Protein AF-A0A7X4E1B0-F1 (afdb_monomer)

Mean predicted aligned error: 13.34 Å

Solvent-accessible surface area (backbone atoms only — not comparable to full-atom values): 11136 Å² total; per-residue (Å²): 135,85,84,64,58,69,50,74,47,74,54,73,96,86,63,49,66,50,74,45,71,48,68,64,45,63,70,43,64,79,63,60,40,77,62,57,80,48,61,46,95,86,49,33,41,37,42,41,41,56,56,99,74,31,40,37,40,35,39,28,42,66,88,62,51,38,38,42,37,40,36,38,39,94,66,35,32,38,38,37,42,33,45,91,74,32,45,35,41,40,20,34,39,83,89,51,73,79,77,58,90,86,62,86,76,69,85,88,46,43,82,73,43,49,70,32,35,36,25,67,61,60,41,39,34,35,33,40,30,30,33,27,86,58,55,43,68,60,55,49,52,51,53,49,48,63,41,59,64,91,47,80,32,53,72,47,76,50,72,50,75,50,91,76,61,27,34,36,36,38,40,35,33,36,48,82,49,96,77,44,38,34,37,40,39,36,33,38,20,63,48,94,49,59,15,36,37,37,42,36,40,35,38,48,110

Radius of gyration: 21.39 Å; Cα contacts (8 Å, |Δi|>4): 442; chains: 1; bounding box: 47×36×56 Å

Nearest PDB structures (foldseek):
  4w78-assembly1_F  TM=3.389E-01  e=6.191E-01  Mycobacterium tuberculosis SUMu008
  7qv0-assembly1_A-2  TM=3.352E-01  e=9.889E-01  Candidatus Scalindua brodae
  6c0b-assembly1_A  TM=3.234E-01  e=3.273E+00  Clostridioides difficile
  1zki-assembly1_B  TM=2.715E-01  e=2.395E+00  Pseudomonas aeruginosa PAO1
  6wts-assembly1_C  TM=1.791E-01  e=4.246E+00  Paraclostridium sordellii

pLDDT: mean 73.45, std 16.74, range [34.38, 95.56]

Structure (mmCIF, N/CA/C/O backbone):
data_AF-A0A7X4E1B0-F1
#
_entry.id   AF-A0A7X4E1B0-F1
#
loop_
_atom_site.group_PDB
_atom_site.id
_atom_site.type_symbol
_atom_site.label_atom_id
_atom_site.label_alt_id
_atom_site.label_comp_id
_atom_site.label_asym_id
_atom_site.label_entity_id
_atom_site.label_seq_id
_atom_site.pdbx_PDB_ins_code
_atom_site.Cartn_x
_atom_site.Cartn_y
_atom_site.Cartn_z
_atom_site.occupancy
_atom_site.B_iso_or_equiv
_atom_site.auth_seq_id
_atom_site.auth_comp_id
_atom_site.auth_asym_id
_atom_site.auth_atom_id
_atom_site.pdbx_PDB_model_num
ATOM 1 N N . MET A 1 1 ? -6.301 24.964 -30.044 1.00 34.38 1 MET A N 1
ATOM 2 C CA . MET A 1 1 ? -5.379 24.886 -28.900 1.00 34.38 1 MET A CA 1
ATOM 3 C C . MET A 1 1 ? -5.129 23.408 -28.777 1.00 34.38 1 MET A C 1
ATOM 5 O O . MET A 1 1 ? -6.038 22.724 -28.335 1.00 34.38 1 MET A O 1
ATOM 9 N N . ASP A 1 2 ? -4.025 22.938 -29.351 1.00 37.28 2 ASP A N 1
ATOM 10 C CA . ASP A 1 2 ? -3.617 21.540 -29.228 1.00 37.28 2 ASP A CA 1
ATOM 11 C C . ASP A 1 2 ? -3.088 21.350 -27.814 1.00 37.28 2 ASP A C 1
ATOM 13 O O . ASP A 1 2 ? -2.125 22.002 -27.410 1.00 37.28 2 ASP A O 1
ATOM 17 N N . GLU A 1 3 ? -3.779 20.525 -27.039 1.00 39.31 3 GLU A N 1
ATOM 18 C CA . GLU A 1 3 ? -3.269 19.992 -25.782 1.00 39.31 3 GLU A CA 1
ATOM 19 C C . GLU A 1 3 ? -2.527 18.692 -26.111 1.00 39.31 3 GLU A C 1
ATOM 21 O O . GLU A 1 3 ? -2.983 17.602 -25.778 1.00 39.31 3 GLU A O 1
ATOM 26 N N . SER A 1 4 ? -1.401 18.797 -26.825 1.00 43.66 4 SER A N 1
ATOM 27 C CA . SER A 1 4 ? -0.484 17.670 -26.986 1.00 43.66 4 SER A CA 1
ATOM 28 C C . SER A 1 4 ? 0.142 17.373 -25.624 1.00 43.66 4 SER A C 1
ATOM 30 O O . SER A 1 4 ? 0.831 18.206 -25.028 1.00 43.66 4 SER A O 1
ATOM 32 N N . GLY A 1 5 ? -0.165 16.199 -25.076 1.00 38.88 5 GLY A N 1
ATOM 33 C CA . GLY A 1 5 ? 0.508 15.706 -23.883 1.00 38.88 5 GLY A CA 1
ATOM 34 C C . GLY A 1 5 ? 1.973 15.443 -24.217 1.00 38.88 5 GLY A C 1
ATOM 35 O O . GLY A 1 5 ? 2.263 14.746 -25.182 1.00 38.88 5 GLY A O 1
ATOM 36 N N . HIS A 1 6 ? 2.894 15.994 -23.430 1.00 39.03 6 HIS A N 1
ATOM 37 C CA . HIS A 1 6 ? 4.322 15.697 -23.526 1.00 39.03 6 HIS A CA 1
ATOM 38 C C . HIS A 1 6 ? 4.745 14.977 -22.245 1.00 39.03 6 HIS A C 1
ATOM 40 O O . HIS A 1 6 ? 4.490 15.474 -21.142 1.00 39.03 6 HIS A O 1
ATOM 46 N N . LEU A 1 7 ? 5.390 13.815 -22.371 1.00 40.34 7 LEU A N 1
ATOM 47 C CA . LEU A 1 7 ? 6.053 13.153 -21.244 1.00 40.34 7 LEU A CA 1
ATOM 48 C C . LEU A 1 7 ? 7.552 13.370 -21.400 1.00 40.34 7 LEU A C 1
ATOM 50 O O . LEU A 1 7 ? 8.192 12.762 -22.254 1.00 40.34 7 LEU A O 1
ATOM 54 N N . ALA A 1 8 ? 8.103 14.233 -20.554 1.00 40.66 8 ALA A N 1
ATOM 55 C CA . ALA A 1 8 ? 9.540 14.381 -20.407 1.00 40.66 8 ALA A CA 1
ATOM 56 C C . ALA A 1 8 ? 10.010 13.500 -19.245 1.00 40.66 8 ALA A C 1
ATOM 58 O O . ALA A 1 8 ? 9.635 13.719 -18.090 1.00 40.66 8 ALA A O 1
ATOM 59 N N . LEU A 1 9 ? 10.829 12.498 -19.550 1.00 43.81 9 LEU A N 1
ATOM 60 C CA . LEU A 1 9 ? 11.484 11.647 -18.562 1.00 43.81 9 LEU A CA 1
ATOM 61 C C . LEU A 1 9 ? 12.961 12.020 -18.510 1.00 43.81 9 LEU A C 1
ATOM 63 O O . LEU A 1 9 ? 13.679 11.863 -19.493 1.00 43.81 9 LEU A O 1
ATOM 67 N N . SER A 1 10 ? 13.420 12.510 -17.360 1.00 40.59 10 SER A N 1
ATOM 68 C CA . SER A 1 10 ? 14.846 12.734 -17.116 1.00 40.59 10 SER A CA 1
ATOM 69 C C . SER A 1 10 ? 15.442 11.476 -16.491 1.00 40.59 10 SER A C 1
ATOM 71 O O . SER A 1 10 ? 15.001 11.058 -15.419 1.00 40.59 10 SER A O 1
ATOM 7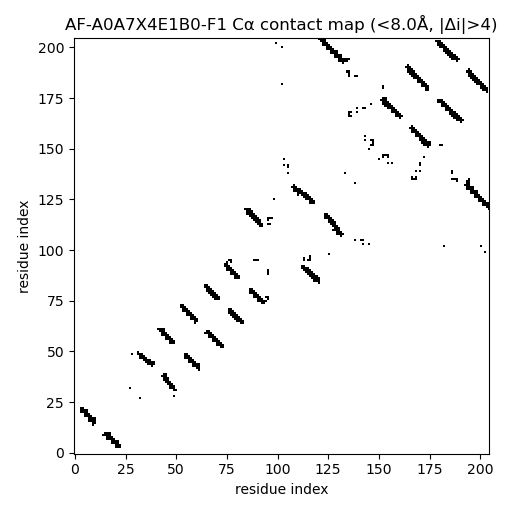3 N N . LEU A 1 11 ? 16.446 10.889 -17.138 1.00 41.28 11 LEU A N 1
ATOM 74 C CA . LEU A 1 11 ? 17.183 9.731 -16.629 1.00 41.28 11 LEU A CA 1
ATOM 75 C C . LEU A 1 11 ? 18.642 10.130 -16.367 1.00 41.28 11 LEU A C 1
ATOM 77 O O . LEU A 1 11 ? 19.320 10.656 -17.243 1.00 41.28 11 LEU A O 1
ATOM 81 N N . GLY A 1 12 ? 19.124 9.862 -15.151 1.00 41.88 12 GLY A N 1
ATOM 82 C CA . GLY A 1 12 ? 20.525 10.068 -14.762 1.00 41.88 12 GLY A CA 1
ATOM 83 C C . GLY A 1 12 ? 20.889 11.481 -14.280 1.00 41.88 12 GLY A C 1
ATOM 84 O O . GLY A 1 12 ? 20.123 12.435 -14.409 1.00 41.88 12 GLY A O 1
ATOM 85 N N . GLU A 1 13 ? 22.083 11.600 -13.689 1.00 43.16 13 GLU A N 1
ATOM 86 C CA . GLU A 1 13 ? 22.633 12.860 -13.149 1.00 43.16 13 GLU A CA 1
ATOM 87 C C . GLU A 1 13 ? 23.057 13.850 -14.250 1.00 43.16 13 GLU A C 1
ATOM 89 O O . GLU A 1 13 ? 23.150 15.051 -13.999 1.00 43.16 13 GLU A O 1
ATOM 94 N N . ASP A 1 14 ? 23.248 13.359 -15.478 1.00 51.09 14 ASP A N 1
ATOM 95 C CA . ASP A 1 14 ? 23.696 14.146 -16.633 1.00 51.09 14 ASP A CA 1
ATOM 96 C C . ASP A 1 14 ? 22.554 14.898 -17.348 1.00 51.09 14 ASP A C 1
ATOM 98 O O . ASP A 1 14 ? 22.799 15.660 -18.285 1.00 51.09 14 ASP A O 1
ATOM 102 N N . GLY A 1 15 ? 21.305 14.729 -16.894 1.00 43.69 15 GLY A N 1
ATOM 103 C CA . GLY A 1 15 ? 20.150 15.465 -17.414 1.00 43.69 15 GLY A CA 1
ATOM 104 C C . GLY A 1 15 ? 19.711 15.037 -18.815 1.00 43.69 15 GLY A C 1
ATOM 105 O O . GLY A 1 15 ? 19.149 15.854 -19.547 1.00 43.69 15 GLY A O 1
ATOM 106 N N . GLU A 1 16 ? 19.962 13.782 -19.198 1.00 45.47 16 GLU A N 1
ATOM 107 C CA . GLU A 1 16 ? 19.447 13.226 -20.447 1.00 45.47 16 GLU A CA 1
ATOM 108 C C . GLU A 1 16 ? 17.917 13.146 -20.365 1.00 45.47 16 GLU A C 1
ATOM 110 O O . GLU A 1 16 ? 17.346 12.487 -19.491 1.00 45.47 16 GLU A O 1
ATOM 115 N N . GLN A 1 17 ? 17.252 13.895 -21.245 1.00 45.22 17 GLN A N 1
ATOM 116 C CA . GLN A 1 17 ? 15.798 13.969 -21.317 1.00 45.22 17 GLN A CA 1
ATOM 117 C C . GLN A 1 17 ? 15.317 13.148 -22.504 1.00 45.22 17 GLN A C 1
ATOM 119 O O . GLN A 1 17 ? 15.692 13.409 -23.647 1.00 45.22 17 GLN A O 1
ATOM 124 N N . ILE A 1 18 ? 14.462 12.174 -22.220 1.00 49.25 18 ILE A N 1
ATOM 125 C CA . ILE A 1 18 ? 13.642 11.515 -23.226 1.00 49.25 18 ILE A CA 1
ATOM 126 C C . ILE A 1 18 ? 12.334 12.290 -23.269 1.00 49.25 18 ILE A C 1
ATOM 128 O O . ILE A 1 18 ? 11.549 12.250 -22.319 1.00 49.25 18 ILE A O 1
ATOM 132 N N . GLU A 1 19 ? 12.121 13.015 -24.357 1.00 46.97 19 GLU A N 1
ATOM 133 C CA . GLU A 1 19 ? 10.859 13.686 -24.626 1.00 46.97 19 GLU A CA 1
ATOM 134 C C . GLU A 1 19 ? 10.040 12.796 -25.557 1.00 46.97 19 GLU A C 1
ATOM 136 O O . GLU A 1 19 ? 10.449 12.508 -26.682 1.00 46.97 19 GLU A O 1
ATOM 141 N N . VAL A 1 20 ? 8.913 12.305 -25.048 1.00 51.09 20 VAL A N 1
ATOM 142 C CA . VAL A 1 20 ? 7.936 11.564 -25.842 1.00 51.09 20 VAL A CA 1
ATOM 143 C C . VAL A 1 20 ? 6.810 12.528 -26.185 1.00 51.09 20 VAL A C 1
ATOM 145 O O . VAL A 1 20 ? 6.139 13.057 -25.291 1.00 51.09 20 VAL A O 1
ATOM 148 N N . ASP A 1 21 ? 6.635 12.771 -27.480 1.00 52.41 21 ASP A N 1
ATOM 149 C CA . ASP A 1 21 ? 5.518 13.533 -28.021 1.00 52.41 21 ASP A CA 1
ATOM 150 C C . ASP A 1 21 ? 4.362 12.573 -28.321 1.00 52.41 21 ASP A C 1
ATOM 152 O O . ASP A 1 21 ? 4.506 11.639 -29.109 1.00 52.41 21 ASP A O 1
ATOM 156 N N . PHE A 1 22 ? 3.225 12.766 -27.651 1.00 53.19 22 PHE A N 1
ATOM 157 C CA . PHE A 1 22 ? 2.049 11.906 -27.804 1.00 53.19 22 PHE A CA 1
ATOM 158 C C . PHE A 1 22 ? 1.104 12.402 -28.901 1.00 53.19 22 PHE A C 1
ATOM 160 O O . PHE A 1 22 ? 0.052 11.798 -29.099 1.00 53.19 22 PHE A O 1
ATOM 167 N N . SER A 1 23 ? 1.446 13.474 -29.621 1.00 53.66 23 SER A N 1
ATOM 168 C CA . SER A 1 23 ? 0.644 13.927 -30.765 1.00 53.66 23 SER A CA 1
ATOM 169 C C . SER A 1 23 ? 0.611 12.904 -31.908 1.00 53.66 23 SER A C 1
ATOM 171 O O . SER A 1 23 ? -0.409 12.791 -32.579 1.00 53.66 23 SER A O 1
ATOM 173 N N . ASP A 1 24 ? 1.648 12.073 -32.046 1.00 51.19 24 ASP A N 1
ATOM 174 C CA . ASP A 1 24 ? 1.675 10.953 -33.000 1.00 51.19 24 ASP A CA 1
ATOM 175 C C . ASP A 1 24 ? 0.917 9.705 -32.491 1.00 51.19 24 ASP A C 1
ATOM 177 O O . ASP A 1 24 ? 0.704 8.750 -33.237 1.00 51.19 24 ASP A O 1
ATOM 181 N N . LEU A 1 25 ? 0.486 9.690 -31.222 1.00 49.28 25 LEU A N 1
ATOM 182 C CA . LEU A 1 25 ? -0.144 8.526 -30.594 1.00 49.28 25 LEU A CA 1
ATOM 183 C C . LEU A 1 25 ? -1.576 8.281 -31.106 1.00 49.28 25 LEU A C 1
ATOM 185 O O . LEU A 1 25 ? -2.005 7.129 -31.157 1.00 49.28 25 LEU A O 1
ATOM 189 N N . GLU A 1 26 ? -2.308 9.327 -31.510 1.00 49.97 26 GLU A N 1
ATOM 190 C CA . GLU A 1 26 ? -3.652 9.187 -32.105 1.00 49.97 26 GLU A CA 1
ATOM 191 C C . GLU A 1 26 ? -3.600 8.380 -33.415 1.00 49.97 26 GLU A C 1
ATOM 193 O O . GLU A 1 26 ? -4.388 7.451 -33.599 1.00 49.97 26 GLU A O 1
ATOM 198 N N . ASP A 1 27 ? -2.596 8.633 -34.261 1.00 52.97 27 ASP A N 1
ATOM 199 C CA . ASP A 1 27 ? -2.369 7.882 -35.504 1.00 52.97 27 ASP A CA 1
ATOM 200 C C . ASP A 1 27 ? -1.946 6.419 -35.246 1.00 52.97 27 ASP A C 1
ATOM 202 O O . ASP A 1 27 ? -2.105 5.552 -36.115 1.00 52.97 27 ASP A O 1
ATOM 206 N N . TRP A 1 28 ? -1.395 6.127 -34.063 1.00 50.78 28 TRP A N 1
ATOM 207 C CA . TRP A 1 28 ? -0.935 4.793 -33.658 1.00 50.78 28 TRP A CA 1
ATOM 208 C C . TRP A 1 28 ? -2.070 3.953 -33.063 1.00 50.78 28 TRP A C 1
ATOM 210 O O . TRP A 1 28 ? -2.150 2.750 -33.310 1.00 50.78 28 TRP A O 1
ATOM 220 N N . VAL A 1 29 ? -2.986 4.573 -32.319 1.00 47.91 29 VAL A N 1
ATOM 221 C CA . VAL A 1 29 ? -4.161 3.898 -31.746 1.00 47.91 29 VAL A CA 1
ATOM 222 C C . VAL A 1 29 ? -5.115 3.418 -32.847 1.00 47.91 29 VAL A C 1
ATOM 224 O O . VAL A 1 29 ? -5.593 2.284 -32.783 1.00 47.91 29 VAL A O 1
ATOM 227 N N . ASP A 1 30 ? -5.307 4.208 -33.906 1.00 50.53 30 ASP A N 1
ATOM 228 C CA . ASP A 1 30 ? -6.205 3.877 -35.024 1.00 50.53 30 ASP A CA 1
ATOM 229 C C . ASP A 1 30 ? -5.720 2.707 -35.905 1.00 50.53 30 ASP A C 1
ATOM 231 O O . ASP A 1 30 ? -6.504 2.112 -36.651 1.00 50.53 30 ASP A O 1
ATOM 235 N N . GLN A 1 31 ? -4.438 2.335 -35.822 1.00 51.12 31 GLN A N 1
ATOM 236 C CA . GLN A 1 31 ? -3.847 1.276 -36.649 1.00 51.12 31 GLN A CA 1
ATOM 237 C C . GLN A 1 31 ? -3.781 -0.097 -35.967 1.00 51.12 31 GLN A C 1
ATOM 239 O O . GLN A 1 31 ? -3.349 -1.055 -36.609 1.00 51.12 31 GLN A O 1
ATOM 244 N N . GLY A 1 32 ? -4.224 -0.226 -34.708 1.00 38.78 32 GLY A N 1
ATOM 245 C CA . GLY A 1 32 ? -4.142 -1.488 -33.966 1.00 38.78 32 GLY A CA 1
ATOM 246 C C . GLY A 1 32 ? -2.693 -1.969 -33.872 1.00 38.78 32 GLY A C 1
ATOM 247 O O . GLY A 1 32 ? -2.312 -2.969 -34.482 1.00 38.78 32 GLY A O 1
ATOM 248 N N . VAL A 1 33 ? -1.849 -1.207 -33.175 1.00 45.59 33 VAL A N 1
ATOM 249 C CA . VAL A 1 33 ? -0.408 -1.476 -33.127 1.00 45.59 33 VAL A CA 1
ATOM 250 C C . VAL A 1 33 ? -0.125 -2.755 -32.344 1.00 45.59 33 VAL A C 1
ATOM 252 O O . VAL A 1 33 ? -0.192 -2.803 -31.118 1.00 45.59 33 VAL A O 1
ATOM 255 N N . SER A 1 34 ? 0.283 -3.778 -33.089 1.00 43.75 34 SER A N 1
ATOM 256 C CA . SER A 1 34 ? 1.216 -4.797 -32.631 1.00 43.75 34 SER A CA 1
ATOM 257 C C . SER A 1 34 ? 2.618 -4.424 -33.133 1.00 43.75 34 SER A C 1
ATOM 259 O O . SER A 1 34 ? 2.912 -4.588 -34.317 1.00 43.75 34 SER A O 1
ATOM 261 N N . VAL A 1 35 ? 3.478 -3.965 -32.217 1.00 45.78 35 VAL A N 1
ATOM 262 C CA . VAL A 1 35 ? 4.944 -3.833 -32.357 1.00 45.78 35 VAL A CA 1
ATOM 263 C C . VAL A 1 35 ? 5.443 -2.724 -33.303 1.00 45.78 35 VAL A C 1
ATOM 265 O O . VAL A 1 35 ? 5.839 -2.979 -34.440 1.00 45.78 35 VAL A O 1
ATOM 268 N N . LEU A 1 36 ? 5.590 -1.503 -32.779 1.00 45.88 36 LEU A N 1
ATOM 269 C CA . LEU A 1 36 ? 6.583 -0.547 -33.289 1.00 45.88 36 LEU A CA 1
ATOM 270 C C . LEU A 1 36 ? 7.911 -0.776 -32.567 1.00 45.88 36 LEU A C 1
ATOM 272 O O . LEU A 1 36 ? 8.203 -0.105 -31.588 1.00 45.88 36 LEU A O 1
ATOM 276 N N . ARG A 1 37 ? 8.737 -1.710 -33.057 1.00 47.97 37 ARG A N 1
ATOM 277 C CA . ARG A 1 37 ? 10.140 -1.832 -32.624 1.00 47.97 37 ARG A CA 1
ATOM 278 C C . ARG A 1 37 ? 10.969 -0.733 -33.289 1.00 47.97 37 ARG A C 1
ATOM 280 O O . ARG A 1 37 ? 11.849 -1.017 -34.103 1.00 47.97 37 ARG A O 1
ATOM 287 N N . GLU A 1 38 ? 10.666 0.521 -32.994 1.00 52.53 38 GLU A N 1
ATOM 288 C CA . GLU A 1 38 ? 11.481 1.639 -33.448 1.00 52.53 38 GLU A CA 1
ATOM 289 C C . GLU A 1 38 ? 12.543 1.942 -32.396 1.00 52.53 38 GLU A C 1
ATOM 291 O O . GLU A 1 38 ? 12.273 2.089 -31.205 1.00 52.53 38 GLU A O 1
ATOM 296 N N . SER A 1 39 ? 13.798 1.951 -32.842 1.00 50.94 39 SER A N 1
ATOM 297 C CA . SER A 1 39 ? 14.901 2.425 -32.018 1.00 50.94 39 SER A CA 1
ATOM 298 C C . SER A 1 39 ? 14.888 3.946 -32.102 1.00 50.94 39 SER A C 1
ATOM 300 O O . SER A 1 39 ? 15.243 4.487 -33.150 1.00 50.94 39 SER A O 1
ATOM 302 N N . MET A 1 40 ? 14.469 4.639 -31.041 1.00 55.03 40 MET A N 1
ATOM 303 C CA . MET A 1 40 ? 14.603 6.099 -30.986 1.00 55.03 40 MET A CA 1
ATOM 304 C C . MET A 1 40 ? 16.092 6.479 -31.067 1.00 55.03 40 MET A C 1
ATOM 306 O O . MET A 1 40 ? 16.976 5.647 -30.814 1.00 55.03 40 MET A O 1
ATOM 310 N N . SER A 1 41 ? 16.400 7.725 -31.441 1.00 47.62 41 SER A N 1
ATOM 311 C CA . SER A 1 41 ? 17.782 8.220 -31.472 1.00 47.62 41 SER A CA 1
ATOM 312 C C . SER A 1 41 ? 18.485 7.897 -30.149 1.00 47.62 41 SER A C 1
ATOM 314 O O . SER A 1 41 ? 18.031 8.333 -29.099 1.00 47.62 41 SER A O 1
ATOM 316 N N . GLY A 1 42 ? 19.554 7.095 -30.199 1.00 60.41 42 GLY A N 1
ATOM 317 C CA . GLY A 1 42 ? 20.236 6.585 -29.000 1.00 60.41 42 GLY A CA 1
ATOM 318 C C . GLY A 1 42 ? 20.094 5.076 -28.755 1.00 60.41 42 GLY A C 1
ATOM 319 O O . GLY A 1 42 ? 20.788 4.549 -27.895 1.00 60.41 42 GLY A O 1
ATOM 320 N N . GLY A 1 43 ? 19.278 4.351 -29.533 1.00 66.75 43 GLY A N 1
ATOM 321 C CA . GLY A 1 43 ? 19.172 2.882 -29.461 1.00 66.75 43 GLY A CA 1
ATOM 322 C C . GLY A 1 43 ? 18.157 2.355 -28.439 1.00 66.75 43 GLY A C 1
ATOM 323 O O . GLY A 1 43 ? 18.137 1.157 -28.163 1.00 66.75 43 GLY A O 1
ATOM 324 N N . ILE A 1 44 ? 17.334 3.243 -27.879 1.00 70.94 44 ILE A N 1
ATOM 325 C CA . ILE A 1 44 ? 16.253 2.919 -26.941 1.00 70.94 44 ILE A CA 1
ATOM 326 C C . ILE A 1 44 ? 15.160 2.164 -27.694 1.00 70.94 44 ILE A C 1
ATOM 328 O O . ILE A 1 44 ? 14.714 2.620 -28.745 1.00 70.94 44 ILE A O 1
ATOM 332 N N . GLN A 1 45 ? 14.734 1.021 -27.160 1.00 72.38 45 GLN A N 1
ATOM 333 C CA . GLN A 1 45 ? 13.654 0.220 -27.732 1.00 72.38 45 GLN A CA 1
ATOM 334 C C . GLN A 1 45 ? 12.321 0.634 -27.115 1.00 72.38 45 GLN A C 1
ATOM 336 O O . GLN A 1 45 ? 12.194 0.682 -25.891 1.00 72.38 45 GLN A O 1
ATOM 341 N N . PHE A 1 46 ? 11.340 0.905 -27.966 1.00 75.44 46 PHE A N 1
ATOM 342 C CA . PHE A 1 46 ? 9.945 1.081 -27.589 1.00 75.44 46 PHE A CA 1
ATOM 343 C C . PHE A 1 46 ? 9.159 -0.154 -28.040 1.00 75.44 46 PHE A C 1
ATOM 345 O O . PHE A 1 46 ? 9.373 -0.644 -29.144 1.00 75.44 46 PHE A O 1
ATOM 352 N N . ASP A 1 47 ? 8.282 -0.668 -27.184 1.00 75.06 47 ASP A N 1
ATOM 353 C CA . ASP A 1 47 ? 7.310 -1.709 -27.504 1.00 75.06 47 ASP A CA 1
ATOM 354 C C . ASP A 1 47 ? 5.938 -1.224 -27.010 1.00 75.06 47 ASP A C 1
ATOM 356 O O . ASP A 1 47 ? 5.786 -0.869 -25.842 1.00 75.06 47 ASP A O 1
ATOM 360 N N . GLY A 1 48 ? 4.938 -1.198 -27.889 1.00 73.38 48 GLY A N 1
ATOM 361 C CA . GLY A 1 48 ? 3.572 -0.794 -27.561 1.00 73.38 48 GLY A CA 1
ATOM 362 C C . GLY A 1 48 ? 2.566 -1.819 -28.070 1.00 73.38 48 GLY A C 1
ATOM 363 O O . GLY A 1 48 ? 2.719 -2.339 -29.179 1.00 73.38 48 GLY A O 1
ATOM 364 N N . GLU A 1 49 ? 1.561 -2.105 -27.252 1.00 72.38 49 GLU A N 1
ATOM 365 C CA . GLU A 1 49 ? 0.444 -2.996 -27.556 1.00 72.38 49 GLU A CA 1
ATOM 366 C C . GLU A 1 49 ? -0.855 -2.329 -27.085 1.00 72.38 49 GLU A C 1
ATOM 368 O O . GLU A 1 49 ? -0.931 -1.805 -25.974 1.00 72.38 49 GLU A O 1
ATOM 373 N N . THR A 1 50 ? -1.876 -2.339 -27.937 1.00 69.00 50 THR A N 1
ATOM 374 C CA . THR A 1 50 ? -3.232 -1.877 -27.614 1.00 69.00 50 THR A CA 1
ATOM 375 C C . THR A 1 50 ? -4.236 -2.952 -28.018 1.00 69.00 50 THR A C 1
ATOM 377 O O . THR A 1 50 ? -4.052 -3.619 -29.041 1.00 69.00 50 THR A O 1
ATOM 380 N N . GLY A 1 51 ? -5.272 -3.154 -27.212 1.00 66.81 51 GLY A N 1
ATOM 381 C CA . GLY A 1 51 ? -6.315 -4.144 -27.455 1.00 66.81 51 GLY A CA 1
ATOM 382 C C . GLY A 1 51 ? -7.589 -3.847 -26.673 1.00 66.81 51 GLY A C 1
ATOM 383 O O . GLY A 1 51 ? -7.703 -2.820 -26.007 1.00 66.81 51 GLY A O 1
ATOM 384 N N . ASP A 1 52 ? -8.549 -4.769 -26.750 1.00 71.31 52 ASP A N 1
ATOM 385 C CA . ASP A 1 52 ? -9.822 -4.658 -26.022 1.00 71.31 52 ASP A CA 1
ATOM 386 C C . ASP A 1 52 ? -9.612 -4.596 -24.494 1.00 71.31 52 ASP A C 1
ATOM 388 O O . ASP A 1 52 ? -10.398 -3.967 -23.791 1.00 71.31 52 ASP A O 1
ATOM 392 N N . ASP A 1 53 ? -8.505 -5.169 -24.011 1.00 67.94 53 ASP A N 1
ATOM 393 C CA . ASP A 1 53 ? -8.100 -5.216 -22.601 1.00 67.94 53 ASP A CA 1
ATOM 394 C C . ASP A 1 53 ? -7.186 -4.031 -22.202 1.00 67.94 53 ASP A C 1
ATOM 396 O O . ASP A 1 53 ? -6.423 -4.121 -21.243 1.00 67.94 53 ASP A O 1
ATOM 400 N N . GLY A 1 54 ? -7.198 -2.926 -22.959 1.00 75.75 54 GLY A N 1
ATOM 401 C CA . GLY A 1 54 ? -6.439 -1.708 -22.655 1.00 75.75 54 GLY A CA 1
ATOM 402 C C . GLY A 1 54 ? -5.111 -1.565 -23.406 1.00 75.75 54 GLY A C 1
ATOM 403 O O . GLY A 1 54 ? -4.923 -2.107 -24.497 1.00 75.75 54 GLY A O 1
ATOM 404 N N . PHE A 1 55 ? -4.183 -0.780 -22.848 1.00 79.62 55 PHE A N 1
ATOM 405 C CA . PHE A 1 55 ? -2.883 -0.503 -23.463 1.00 79.62 55 PHE A CA 1
ATOM 406 C C . PHE A 1 55 ? -1.710 -0.908 -22.572 1.00 79.62 55 PHE A C 1
ATOM 408 O O . PHE A 1 55 ? -1.738 -0.775 -21.347 1.00 79.62 55 PHE A O 1
ATOM 415 N N . ARG A 1 56 ? -0.623 -1.328 -23.217 1.00 81.44 56 ARG A N 1
ATOM 416 C CA . ARG A 1 56 ? 0.682 -1.563 -22.607 1.00 81.44 56 ARG A CA 1
ATOM 417 C C . ARG A 1 56 ? 1.765 -0.880 -23.428 1.00 81.44 56 ARG A C 1
ATOM 419 O O . ARG A 1 56 ? 1.846 -1.047 -24.638 1.00 81.44 56 ARG A O 1
ATOM 426 N N . VAL A 1 57 ? 2.638 -0.152 -22.752 1.00 83.38 57 VAL A N 1
ATOM 427 C CA . VAL A 1 57 ? 3.818 0.493 -23.321 1.00 83.38 57 VAL A CA 1
ATOM 428 C C . VAL A 1 57 ? 5.039 0.078 -22.515 1.00 83.38 57 VAL A C 1
ATOM 430 O O . VAL A 1 57 ? 5.001 0.029 -21.287 1.00 83.38 57 VAL A O 1
ATOM 433 N N . ARG A 1 58 ? 6.143 -0.205 -23.199 1.00 82.75 58 ARG A N 1
ATOM 434 C CA . ARG A 1 58 ? 7.427 -0.533 -22.598 1.00 82.75 58 ARG A CA 1
ATOM 435 C C . ARG A 1 58 ? 8.549 0.214 -23.307 1.00 82.75 58 ARG A C 1
ATOM 437 O O . ARG A 1 58 ? 8.691 0.126 -24.519 1.00 82.75 58 ARG A O 1
ATOM 444 N N . LEU A 1 59 ? 9.381 0.907 -22.540 1.00 83.81 59 LEU A N 1
ATOM 445 C CA . LEU A 1 59 ? 10.619 1.522 -22.999 1.00 83.81 59 LEU A 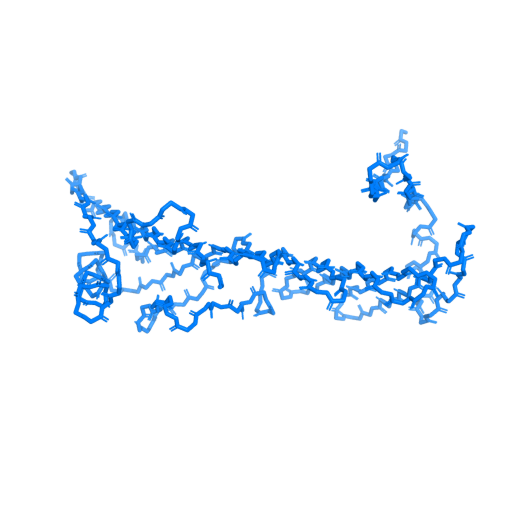CA 1
ATOM 446 C C . LEU A 1 59 ? 11.790 0.772 -22.381 1.00 83.81 59 LEU A C 1
ATOM 448 O O . LEU A 1 59 ? 11.746 0.398 -21.207 1.00 83.81 59 LEU A O 1
ATOM 452 N N . ARG A 1 60 ? 12.842 0.549 -23.163 1.00 83.19 60 ARG A N 1
ATOM 453 C CA . ARG A 1 60 ? 14.037 -0.163 -22.721 1.00 83.19 60 ARG A CA 1
ATOM 454 C C . ARG A 1 60 ? 15.306 0.517 -23.202 1.00 83.19 60 ARG A C 1
ATOM 456 O O . ARG A 1 60 ? 15.407 0.881 -24.374 1.00 83.19 60 ARG A O 1
ATOM 463 N N . SER A 1 61 ? 16.286 0.632 -22.314 1.00 79.69 61 SER A N 1
ATOM 464 C CA . SER A 1 61 ? 17.625 1.098 -22.672 1.00 79.69 61 SER A CA 1
ATOM 465 C C . SER A 1 61 ? 18.283 0.186 -23.728 1.00 79.69 61 SER A C 1
ATOM 467 O O . SER A 1 61 ? 17.904 -0.983 -23.865 1.00 79.69 61 SER A O 1
ATOM 469 N N . PRO A 1 62 ? 19.282 0.684 -24.482 1.00 74.50 62 PRO A N 1
ATOM 470 C CA . PRO A 1 62 ? 19.914 -0.079 -25.566 1.00 74.50 62 PRO A CA 1
ATOM 471 C C . PRO A 1 62 ? 20.569 -1.391 -25.109 1.00 74.50 62 PRO A C 1
ATOM 473 O O . PRO A 1 62 ? 20.605 -2.371 -25.852 1.00 74.50 62 PRO A O 1
ATOM 476 N N . ASP A 1 63 ? 21.092 -1.404 -23.885 1.00 78.50 63 ASP A N 1
ATOM 477 C CA . ASP A 1 63 ? 21.718 -2.554 -23.225 1.00 78.50 63 ASP A CA 1
ATOM 478 C C . ASP A 1 63 ? 20.701 -3.487 -22.542 1.00 78.50 63 ASP A C 1
ATOM 480 O O . ASP A 1 63 ? 21.057 -4.579 -22.103 1.00 78.50 63 ASP A O 1
ATOM 484 N N . GLY A 1 64 ? 19.429 -3.090 -22.485 1.00 75.81 64 GLY A N 1
ATOM 485 C CA . GLY A 1 64 ? 18.358 -3.859 -21.873 1.00 75.81 64 GLY A CA 1
ATOM 486 C C . GLY A 1 64 ? 18.236 -3.728 -20.355 1.00 75.81 64 GLY A C 1
ATOM 487 O O . GLY A 1 64 ? 17.330 -4.352 -19.802 1.00 75.81 64 GLY A O 1
ATOM 488 N N . SER A 1 65 ? 19.117 -2.959 -19.708 1.00 75.31 65 SER A N 1
ATOM 489 C CA . SER A 1 65 ? 19.243 -2.890 -18.249 1.00 75.31 65 SER A CA 1
ATOM 490 C C . SER A 1 65 ? 18.105 -2.121 -17.584 1.00 75.31 65 SER A C 1
ATOM 492 O O . SER A 1 65 ? 17.594 -2.583 -16.571 1.00 75.31 65 SER A O 1
ATOM 494 N N . ALA A 1 66 ? 17.659 -1.005 -18.165 1.00 74.94 66 ALA A N 1
ATOM 495 C CA . ALA A 1 66 ? 16.572 -0.183 -17.646 1.00 74.94 66 ALA A CA 1
ATOM 496 C C . ALA A 1 66 ? 15.287 -0.390 -18.452 1.00 74.94 66 ALA A C 1
ATOM 498 O O . ALA A 1 66 ? 15.294 -0.381 -19.687 1.00 74.94 66 ALA A O 1
ATOM 499 N N . VAL A 1 67 ? 14.171 -0.552 -17.743 1.00 83.50 67 VAL A N 1
ATOM 500 C CA . VAL A 1 67 ? 12.837 -0.761 -18.305 1.00 83.50 67 VAL A CA 1
ATOM 501 C C . VAL A 1 67 ? 11.849 0.180 -17.627 1.00 83.50 67 VAL A C 1
ATOM 503 O O . VAL A 1 67 ? 11.708 0.166 -16.406 1.00 83.50 67 VAL A O 1
ATOM 506 N N . LEU A 1 68 ? 11.117 0.939 -18.435 1.00 83.88 68 LEU A N 1
ATOM 507 C CA . LEU A 1 68 ? 9.880 1.596 -18.033 1.00 83.88 68 LEU A CA 1
ATOM 508 C C . LEU A 1 68 ? 8.724 0.831 -18.666 1.00 83.88 68 LEU A C 1
ATOM 510 O O . LEU A 1 68 ? 8.727 0.611 -19.870 1.00 83.88 68 LEU A O 1
ATOM 514 N N . GLU A 1 69 ? 7.742 0.427 -17.881 1.00 85.81 69 GLU A N 1
ATOM 515 C CA . GLU A 1 69 ? 6.538 -0.242 -18.357 1.00 85.81 69 GLU A CA 1
ATOM 516 C C . GLU A 1 69 ? 5.315 0.484 -17.808 1.00 85.81 69 GLU A C 1
ATOM 518 O O . GLU A 1 69 ? 5.236 0.761 -16.617 1.00 85.81 69 GLU A O 1
ATOM 523 N N . ALA A 1 70 ? 4.370 0.806 -18.680 1.00 83.25 70 ALA A N 1
ATOM 524 C CA . ALA A 1 70 ? 3.072 1.348 -18.330 1.00 83.25 70 ALA A CA 1
ATOM 525 C C . ALA A 1 70 ? 2.002 0.409 -18.890 1.00 83.25 70 ALA A C 1
ATOM 527 O O . ALA A 1 70 ? 2.032 0.081 -20.072 1.00 83.25 70 ALA A O 1
ATOM 528 N N . LYS A 1 71 ? 1.065 -0.026 -18.059 1.00 82.75 71 LYS A N 1
ATOM 529 C CA . LYS A 1 71 ? -0.120 -0.786 -18.455 1.00 82.75 71 LYS A CA 1
ATOM 530 C C . LYS A 1 71 ? -1.340 -0.063 -17.907 1.00 82.75 71 LYS A C 1
ATOM 532 O O . LYS A 1 71 ? -1.297 0.363 -16.758 1.00 82.75 71 LYS A O 1
ATOM 537 N N . ILE A 1 72 ? -2.392 0.092 -18.695 1.00 79.31 72 ILE A N 1
ATOM 538 C CA . ILE A 1 72 ? -3.693 0.584 -18.233 1.00 79.31 72 ILE A CA 1
ATOM 539 C C . ILE A 1 72 ? -4.768 -0.264 -18.899 1.00 79.31 72 ILE A C 1
ATOM 541 O O . ILE A 1 72 ? -4.773 -0.385 -20.121 1.00 79.31 72 ILE A O 1
ATOM 545 N N . ASP A 1 73 ? -5.661 -0.821 -18.097 1.00 75.94 73 ASP A N 1
ATOM 546 C CA . ASP A 1 73 ? -6.794 -1.647 -18.502 1.00 75.94 73 ASP A CA 1
ATOM 547 C C . ASP A 1 73 ? -8.067 -1.212 -17.748 1.00 75.94 73 ASP A C 1
ATOM 549 O O . ASP A 1 73 ? -8.097 -0.171 -17.080 1.00 75.94 73 ASP A O 1
ATOM 553 N N . ASP A 1 74 ? -9.159 -1.954 -17.913 1.00 70.56 74 ASP A N 1
ATOM 554 C CA . ASP A 1 74 ? -10.422 -1.712 -17.210 1.00 70.56 74 ASP A CA 1
ATOM 555 C C . ASP A 1 74 ? -10.355 -2.069 -15.714 1.00 70.56 74 ASP A C 1
ATOM 557 O O . ASP A 1 74 ? -11.154 -1.562 -14.919 1.00 70.56 74 ASP A O 1
ATOM 561 N N . GLU A 1 75 ? -9.369 -2.873 -15.315 1.00 67.69 75 GLU A N 1
ATOM 562 C CA . GLU A 1 75 ? -9.118 -3.297 -13.937 1.00 67.69 75 GLU A CA 1
ATOM 563 C C . GLU A 1 75 ? -8.177 -2.335 -13.184 1.00 67.69 75 GLU A C 1
ATOM 565 O O . GLU A 1 75 ? -8.160 -2.314 -11.945 1.00 67.69 75 GLU A O 1
ATOM 570 N N . GLY A 1 76 ? -7.427 -1.488 -13.898 1.00 69.38 76 GLY A N 1
ATOM 571 C CA . GLY A 1 76 ? -6.597 -0.432 -13.339 1.00 69.38 76 GLY A CA 1
ATOM 572 C C . GLY A 1 76 ? -5.418 -0.008 -14.215 1.00 69.38 76 GLY A C 1
ATOM 573 O O . GLY A 1 76 ? -5.515 0.172 -15.421 1.00 69.38 76 GLY A O 1
ATOM 574 N N . GLY A 1 77 ? -4.287 0.275 -13.576 1.00 73.50 77 GLY A N 1
ATOM 575 C CA . GLY A 1 77 ? -3.091 0.716 -14.270 1.00 73.50 77 GLY A CA 1
ATOM 576 C C . GLY A 1 77 ? -1.840 0.547 -13.429 1.00 73.50 77 GLY A C 1
ATOM 577 O O . GLY A 1 77 ? -1.864 0.720 -12.214 1.00 73.50 77 GLY A O 1
ATOM 578 N N . LEU A 1 78 ? -0.737 0.211 -14.080 1.00 78.88 78 LEU A N 1
ATOM 579 C CA . LEU A 1 78 ? 0.558 -0.069 -13.488 1.00 78.88 78 LEU A CA 1
ATOM 580 C C . LEU A 1 78 ? 1.628 0.705 -14.249 1.00 78.88 78 LEU A C 1
ATOM 582 O O . LEU A 1 78 ? 1.825 0.496 -15.438 1.00 78.88 78 LEU A O 1
ATOM 586 N N . LEU A 1 79 ? 2.367 1.543 -13.542 1.00 79.19 79 LEU A N 1
ATOM 587 C CA . LEU A 1 79 ? 3.656 2.064 -13.961 1.00 79.19 79 LEU A CA 1
ATOM 588 C C . LEU A 1 79 ? 4.734 1.283 -13.210 1.00 79.19 79 LEU A C 1
ATOM 590 O O . LEU A 1 79 ? 4.707 1.218 -11.985 1.00 79.19 79 LEU A O 1
ATOM 594 N N . ARG A 1 80 ? 5.688 0.697 -13.919 1.00 80.94 80 ARG A N 1
ATOM 595 C CA . ARG A 1 80 ? 6.821 -0.043 -13.367 1.00 80.94 80 ARG A CA 1
ATOM 596 C C . ARG A 1 80 ? 8.107 0.520 -13.946 1.00 80.94 80 ARG A C 1
ATOM 598 O O . ARG A 1 80 ? 8.237 0.675 -15.154 1.00 80.94 80 ARG A O 1
ATOM 605 N N . ILE A 1 81 ? 9.057 0.811 -13.074 1.00 81.81 81 ILE A N 1
ATOM 606 C CA . ILE A 1 81 ? 10.392 1.291 -13.408 1.00 81.81 81 ILE A CA 1
ATOM 607 C C . ILE A 1 81 ? 11.363 0.294 -12.798 1.00 81.81 81 ILE A C 1
ATOM 609 O O . ILE A 1 81 ? 11.383 0.135 -11.581 1.00 81.81 81 ILE A O 1
ATOM 613 N N . SER A 1 82 ? 12.151 -0.388 -13.614 1.00 81.06 82 SER A N 1
ATOM 614 C CA . SER A 1 82 ? 13.115 -1.370 -13.122 1.00 81.06 82 SER A CA 1
ATOM 615 C C . SER A 1 82 ? 14.467 -1.217 -13.796 1.00 81.06 82 SER A C 1
ATOM 617 O O . SER A 1 82 ? 14.522 -0.950 -14.996 1.00 81.06 82 SER A O 1
ATOM 619 N N . ASP A 1 83 ? 15.532 -1.446 -13.037 1.00 79.81 83 ASP A N 1
ATOM 620 C CA . ASP A 1 83 ? 16.875 -1.712 -13.551 1.00 79.81 83 ASP A CA 1
ATOM 621 C C . ASP A 1 83 ? 17.359 -3.109 -13.098 1.00 79.81 83 ASP A C 1
ATOM 623 O O . ASP A 1 83 ? 16.564 -3.908 -12.599 1.00 79.81 83 ASP A O 1
ATOM 627 N N . GLU A 1 84 ? 18.641 -3.447 -13.278 1.00 74.44 84 GLU A N 1
ATOM 628 C CA . GLU A 1 84 ? 19.182 -4.753 -12.858 1.00 74.44 84 GLU A CA 1
ATOM 629 C C . GLU A 1 84 ? 19.074 -5.025 -11.343 1.00 74.44 84 GLU A C 1
ATOM 631 O O . GLU A 1 84 ? 19.116 -6.187 -10.931 1.00 74.44 84 GLU A O 1
ATOM 636 N N . ALA A 1 85 ? 18.950 -3.987 -10.511 1.00 68.88 85 ALA A N 1
ATOM 637 C CA . ALA A 1 85 ? 19.011 -4.084 -9.052 1.00 68.88 85 ALA A CA 1
ATOM 638 C C . ALA A 1 85 ? 17.772 -3.530 -8.328 1.00 68.88 85 ALA A C 1
ATOM 640 O O . ALA A 1 85 ? 17.607 -3.789 -7.136 1.00 68.88 85 ALA A O 1
ATOM 641 N N . ARG A 1 86 ? 16.924 -2.744 -8.998 1.00 71.38 86 ARG A N 1
ATOM 642 C CA . ARG A 1 86 ? 15.865 -1.946 -8.364 1.00 71.38 86 ARG A CA 1
ATOM 643 C C . ARG A 1 86 ? 14.566 -2.031 -9.144 1.00 71.38 86 ARG A C 1
ATOM 645 O O . ARG A 1 86 ? 14.565 -2.174 -10.364 1.00 71.38 86 ARG A O 1
ATOM 652 N N . GLU A 1 87 ? 13.449 -1.885 -8.438 1.00 73.81 87 GLU A N 1
ATOM 653 C CA . GLU A 1 87 ? 12.116 -1.956 -9.030 1.00 73.81 87 GLU A CA 1
ATOM 654 C C .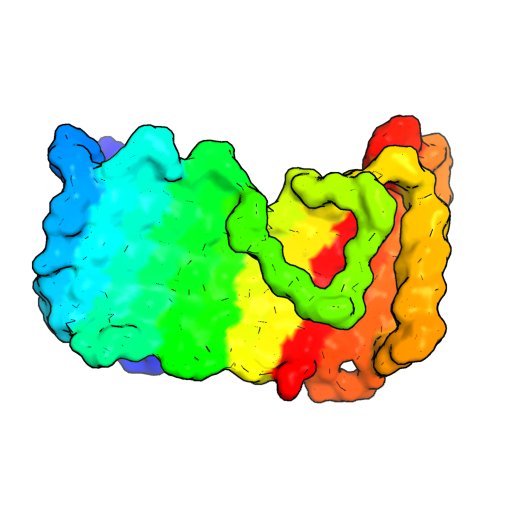 GLU A 1 87 ? 11.114 -1.059 -8.295 1.00 73.81 87 GLU A C 1
ATOM 656 O O . GLU A 1 87 ? 10.560 -1.407 -7.253 1.00 73.81 87 GLU A O 1
ATOM 661 N N . ALA A 1 88 ? 10.806 0.094 -8.874 1.00 68.88 88 ALA A N 1
ATOM 662 C CA . ALA A 1 88 ? 9.697 0.920 -8.431 1.00 68.88 88 ALA A CA 1
ATOM 663 C C . ALA A 1 88 ? 8.427 0.553 -9.200 1.00 68.88 88 ALA A C 1
ATOM 665 O O . ALA A 1 88 ? 8.462 0.320 -10.407 1.00 68.88 88 ALA A O 1
ATOM 666 N N . PHE A 1 89 ? 7.285 0.558 -8.522 1.00 74.31 89 PHE A N 1
ATOM 667 C CA . PHE A 1 89 ? 5.997 0.508 -9.184 1.00 74.31 89 PHE A CA 1
ATOM 668 C C . PHE A 1 89 ? 5.070 1.610 -8.659 1.00 74.31 89 PHE A C 1
ATOM 670 O O . PHE A 1 89 ? 5.294 2.266 -7.644 1.00 74.31 89 PHE A O 1
ATOM 677 N N . LEU A 1 90 ? 4.039 1.907 -9.420 1.00 67.44 90 LEU A N 1
ATOM 678 C CA . LEU A 1 90 ? 2.952 2.783 -9.040 1.00 67.44 90 LEU A CA 1
ATOM 679 C C . LEU A 1 90 ? 1.744 2.202 -9.736 1.00 67.44 90 LEU A C 1
ATOM 681 O O . LEU A 1 90 ? 1.700 2.184 -10.959 1.00 67.44 90 LEU A O 1
ATOM 685 N N . GLY A 1 91 ? 0.789 1.687 -8.978 1.00 65.69 91 GLY A N 1
ATOM 686 C CA . GLY A 1 91 ? -0.357 1.060 -9.601 1.00 65.69 91 GLY A CA 1
ATOM 687 C C . GLY A 1 91 ? -1.648 1.243 -8.835 1.00 65.69 91 GLY A C 1
ATOM 688 O O . GLY A 1 91 ? -1.666 1.427 -7.617 1.00 65.69 91 GLY A O 1
ATOM 689 N N . VAL A 1 92 ? -2.724 1.169 -9.600 1.00 61.44 92 VAL A N 1
ATOM 690 C CA . VAL A 1 92 ? -4.123 1.120 -9.195 1.00 61.44 92 VAL A CA 1
ATOM 691 C C . VAL A 1 92 ? -4.700 -0.176 -9.782 1.00 61.44 92 VAL A C 1
ATOM 693 O O . VAL A 1 92 ? -4.302 -0.565 -10.871 1.00 61.44 92 VAL A O 1
ATOM 696 N N . GLY A 1 93 ? -5.584 -0.885 -9.073 1.00 59.06 93 GLY A N 1
ATOM 697 C CA . GLY A 1 93 ? -6.166 -2.147 -9.575 1.00 59.06 93 GLY A CA 1
ATOM 698 C C . GLY A 1 93 ? -5.486 -3.447 -9.116 1.00 59.06 93 GLY A C 1
ATOM 699 O O . GLY A 1 93 ? -4.510 -3.445 -8.356 1.00 59.06 93 GLY A O 1
ATOM 700 N N . GLU A 1 94 ? -6.034 -4.598 -9.507 1.00 58.19 94 GLU A N 1
ATOM 701 C CA . GLU A 1 94 ? -5.701 -5.916 -8.935 1.00 58.19 94 GLU A CA 1
ATOM 702 C C . GLU A 1 94 ? -4.224 -6.330 -9.092 1.00 58.19 94 GLU A C 1
ATOM 704 O O . GLU A 1 94 ? -3.650 -6.893 -8.154 1.00 58.19 94 GLU A O 1
ATOM 709 N N . GLU A 1 95 ? -3.544 -5.914 -10.160 1.00 53.97 95 GLU A N 1
ATOM 710 C CA . GLU A 1 95 ? -2.130 -6.245 -10.406 1.00 53.97 95 GLU A CA 1
ATOM 711 C C . GLU A 1 95 ? -1.124 -5.491 -9.508 1.00 53.97 95 GLU A C 1
ATOM 713 O O . GLU A 1 95 ? 0.026 -5.908 -9.372 1.00 53.97 95 GLU A O 1
ATOM 718 N N . ALA A 1 96 ? -1.537 -4.420 -8.819 1.00 54.75 96 ALA A N 1
ATOM 719 C CA . ALA A 1 96 ? -0.627 -3.531 -8.083 1.00 54.75 96 ALA A CA 1
ATOM 720 C C . ALA A 1 96 ? -0.276 -3.964 -6.636 1.00 54.75 96 ALA A C 1
ATOM 722 O O . ALA A 1 96 ? 0.268 -3.159 -5.879 1.00 54.75 96 ALA A O 1
ATOM 723 N N . VAL A 1 97 ? -0.594 -5.195 -6.196 1.00 58.84 97 VAL A N 1
ATOM 724 C CA . VAL A 1 97 ? -0.336 -5.630 -4.799 1.00 58.84 97 VAL A CA 1
ATOM 725 C C . VAL A 1 97 ? 0.776 -6.657 -4.677 1.00 58.84 97 VAL A C 1
ATOM 727 O O . VAL A 1 97 ? 0.614 -7.832 -4.995 1.00 58.84 97 VAL A O 1
ATOM 730 N N . ARG A 1 98 ? 1.879 -6.214 -4.071 1.00 68.81 98 ARG A N 1
ATOM 731 C CA . ARG A 1 98 ? 2.848 -7.069 -3.382 1.00 68.81 98 ARG A CA 1
ATOM 732 C C . ARG A 1 98 ? 3.164 -6.456 -2.023 1.00 68.81 98 ARG A C 1
ATOM 734 O O . ARG A 1 98 ? 4.130 -5.715 -1.879 1.00 68.81 98 ARG A O 1
ATOM 741 N N . LEU A 1 99 ? 2.320 -6.740 -1.032 1.00 76.25 99 LEU A N 1
ATOM 742 C CA . LEU A 1 99 ? 2.634 -6.382 0.351 1.00 76.25 99 LEU A CA 1
ATOM 743 C C . LEU A 1 99 ? 3.793 -7.264 0.849 1.00 76.25 99 LEU A C 1
ATOM 745 O O . LEU A 1 99 ? 3.781 -8.475 0.594 1.00 76.25 99 LEU A O 1
ATOM 749 N N . PRO A 1 100 ? 4.785 -6.706 1.566 1.00 77.56 100 PRO A N 1
ATOM 750 C CA . PRO A 1 100 ? 5.768 -7.507 2.276 1.00 77.56 100 PRO A CA 1
ATOM 751 C C . PRO A 1 100 ? 5.075 -8.483 3.227 1.00 77.56 100 PRO A C 1
ATOM 753 O O . PRO A 1 100 ? 4.079 -8.138 3.857 1.00 77.56 100 PRO A O 1
ATOM 756 N N . ARG A 1 101 ? 5.629 -9.690 3.388 1.00 81.25 101 ARG A N 1
ATOM 757 C CA . ARG A 1 101 ? 5.022 -10.753 4.218 1.00 81.25 101 ARG A CA 1
ATOM 758 C C . ARG A 1 101 ? 4.790 -10.359 5.678 1.00 81.25 101 ARG A C 1
ATOM 760 O O . ARG A 1 101 ? 3.970 -10.980 6.339 1.00 81.25 101 ARG A O 1
ATOM 767 N N . TRP A 1 102 ? 5.543 -9.383 6.179 1.00 83.56 102 TRP A N 1
ATOM 768 C CA . TRP A 1 102 ? 5.426 -8.894 7.548 1.00 83.56 102 TRP A CA 1
ATOM 769 C C .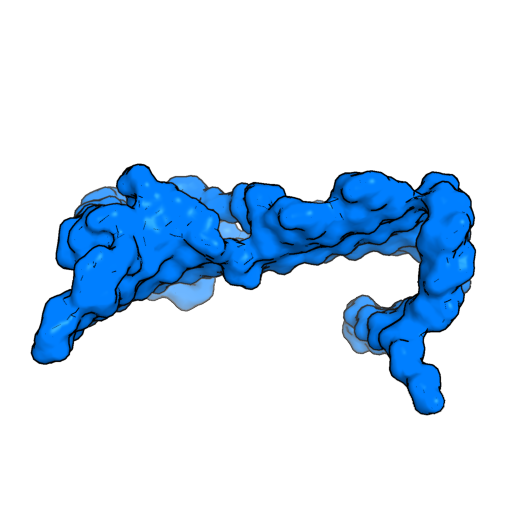 TRP A 1 102 ? 4.294 -7.872 7.725 1.00 83.56 102 TRP A C 1
ATOM 771 O O . TRP A 1 102 ? 3.936 -7.586 8.860 1.00 83.56 102 TRP A O 1
ATOM 781 N N . VAL A 1 103 ? 3.735 -7.322 6.638 1.00 87.81 103 VAL A N 1
ATOM 782 C CA . VAL A 1 103 ? 2.620 -6.367 6.686 1.00 87.81 103 VAL A CA 1
ATOM 783 C C . VAL A 1 103 ? 1.310 -7.152 6.836 1.00 87.81 103 VAL A C 1
ATOM 785 O O . VAL A 1 103 ? 0.903 -7.825 5.885 1.00 87.81 103 VAL A O 1
ATOM 788 N N . PRO A 1 104 ? 0.635 -7.092 8.000 1.00 89.62 104 PRO A N 1
ATOM 789 C CA . PRO A 1 104 ? -0.589 -7.849 8.219 1.00 89.62 104 PRO A CA 1
ATOM 790 C C . PRO A 1 104 ? -1.756 -7.281 7.400 1.00 89.62 104 PRO A C 1
ATOM 792 O O . PRO A 1 104 ? -1.924 -6.066 7.268 1.00 89.62 104 PRO A O 1
ATOM 795 N N . VAL A 1 105 ? -2.596 -8.177 6.882 1.00 90.69 105 VAL A N 1
ATOM 796 C CA . VAL A 1 105 ? -3.844 -7.842 6.180 1.00 90.69 105 VAL A CA 1
ATOM 797 C C . VAL A 1 105 ? -5.009 -8.322 7.030 1.00 90.69 105 VAL A C 1
ATOM 799 O O . VAL A 1 105 ? -5.045 -9.497 7.393 1.00 90.69 105 VAL A O 1
ATOM 802 N N . TYR A 1 106 ? -5.936 -7.417 7.352 1.00 93.12 106 TYR A N 1
ATOM 803 C CA . TYR A 1 106 ? -7.096 -7.743 8.175 1.00 93.12 106 TYR A CA 1
ATOM 804 C C . TYR A 1 106 ? -7.954 -8.837 7.501 1.00 93.12 106 TYR A C 1
ATOM 806 O O . TYR A 1 106 ? -8.281 -8.698 6.317 1.00 93.12 106 TYR A O 1
ATOM 814 N N . PRO A 1 107 ? -8.302 -9.936 8.199 1.00 92.25 107 PRO A N 1
ATOM 815 C CA . PRO A 1 107 ? -9.092 -11.022 7.631 1.00 92.25 107 PRO A CA 1
ATOM 816 C C . PRO A 1 107 ? -10.472 -10.533 7.196 1.00 92.25 107 PRO A C 1
ATOM 818 O O . PRO A 1 107 ? -11.111 -9.777 7.910 1.00 92.25 107 PRO A O 1
ATOM 821 N N . GLY A 1 108 ? -10.937 -10.967 6.025 1.00 88.00 108 GLY A N 1
ATOM 822 C CA . GLY A 1 108 ? -12.246 -10.556 5.506 1.00 88.00 108 GLY A CA 1
ATOM 823 C C . GLY A 1 108 ? -12.295 -9.137 4.929 1.00 88.00 108 GLY A C 1
ATOM 824 O O . GLY A 1 108 ? -13.306 -8.783 4.334 1.00 88.00 108 GLY A O 1
ATOM 825 N N . ALA A 1 109 ? -11.217 -8.350 5.024 1.00 90.81 109 ALA A N 1
ATOM 826 C CA . ALA A 1 109 ? -11.173 -7.043 4.385 1.00 90.81 109 ALA A CA 1
ATOM 827 C C . ALA A 1 109 ? -11.028 -7.155 2.859 1.00 90.81 109 ALA A C 1
ATOM 829 O O . ALA A 1 109 ? -10.208 -7.916 2.338 1.00 90.81 109 ALA A O 1
ATOM 830 N N . GLU A 1 110 ? -11.780 -6.326 2.147 1.00 87.38 110 GLU A N 1
ATOM 831 C CA . GLU A 1 110 ? -11.716 -6.180 0.698 1.00 87.38 110 GLU A CA 1
ATOM 832 C C . GLU A 1 110 ? -10.763 -5.049 0.316 1.00 87.38 110 GLU A C 1
ATOM 834 O O . GLU A 1 110 ? -10.668 -4.026 0.997 1.00 87.38 110 GLU A O 1
ATOM 839 N N . VAL A 1 111 ? -10.044 -5.199 -0.795 1.00 83.31 111 VAL A N 1
ATOM 840 C CA . VAL A 1 111 ? -9.135 -4.151 -1.267 1.00 83.31 111 VAL A CA 1
ATOM 841 C C . VAL A 1 111 ? -9.935 -3.067 -1.983 1.00 83.31 111 VAL A C 1
ATOM 843 O O . VAL A 1 111 ? -10.206 -3.167 -3.174 1.00 83.31 111 VAL A O 1
ATOM 846 N N . HIS A 1 112 ? -10.277 -2.001 -1.263 1.00 71.88 112 HIS A N 1
ATOM 847 C CA . HIS A 1 112 ? -11.087 -0.914 -1.807 1.00 71.88 112 HIS A CA 1
ATOM 848 C C . HIS A 1 112 ? -10.294 0.004 -2.753 1.00 71.88 112 HIS A C 1
ATOM 850 O O . HIS A 1 112 ? -10.834 0.501 -3.746 1.00 71.88 112 HIS A O 1
ATOM 856 N N . ARG A 1 113 ? -9.015 0.276 -2.446 1.00 66.00 113 ARG A N 1
ATOM 857 C CA . ARG A 1 113 ? -8.121 1.061 -3.314 1.00 66.00 113 ARG A CA 1
ATOM 858 C C . ARG A 1 113 ? -6.658 0.779 -3.001 1.00 66.00 113 ARG A C 1
ATOM 860 O O . ARG A 1 113 ? -6.255 0.750 -1.847 1.00 66.00 113 ARG A O 1
ATOM 867 N N . LYS A 1 114 ? -5.818 0.659 -4.020 1.00 65.12 114 LYS A N 1
ATOM 868 C CA . LYS A 1 114 ? -4.357 0.601 -3.853 1.00 65.12 114 LYS A CA 1
ATOM 869 C C . LYS A 1 114 ? -3.787 1.978 -4.162 1.00 65.12 114 LYS A C 1
ATOM 871 O O . LYS A 1 114 ? -4.270 2.631 -5.085 1.00 65.12 114 LYS A O 1
ATOM 876 N N . LEU A 1 115 ? -2.851 2.455 -3.342 1.00 64.69 115 LEU A N 1
ATOM 877 C CA . LEU A 1 115 ? -2.359 3.831 -3.442 1.00 64.69 115 LEU A CA 1
ATOM 878 C C . LEU A 1 115 ? -1.030 3.897 -4.201 1.00 64.69 115 LEU A C 1
ATOM 880 O O . LEU A 1 115 ? -0.901 4.734 -5.087 1.00 64.69 115 LEU A O 1
ATOM 884 N N . PHE A 1 116 ? -0.052 3.057 -3.840 1.00 67.62 116 PHE A N 1
ATOM 885 C CA . PHE A 1 116 ? 1.283 2.987 -4.461 1.00 67.62 116 PHE A CA 1
ATOM 886 C C . PHE A 1 116 ? 2.120 1.869 -3.816 1.00 67.62 116 PHE A C 1
ATOM 888 O O . PHE A 1 116 ? 1.849 1.481 -2.681 1.00 67.62 116 PHE A O 1
ATOM 895 N N . SER A 1 117 ? 3.190 1.402 -4.464 1.00 68.44 117 SER A N 1
ATOM 896 C CA . SER A 1 117 ? 4.309 0.762 -3.760 1.00 68.44 117 SER A CA 1
ATOM 897 C C . SER A 1 117 ? 5.583 0.810 -4.592 1.00 68.44 117 SER A C 1
ATOM 899 O O . SER A 1 117 ? 5.557 0.511 -5.769 1.00 68.44 117 SER A O 1
ATOM 901 N N . TYR A 1 118 ? 6.702 1.185 -3.982 1.00 68.12 118 TYR A N 1
ATOM 902 C CA . TYR A 1 118 ? 7.998 1.309 -4.640 1.00 68.12 118 TYR A CA 1
ATOM 903 C C . TYR A 1 118 ? 9.052 0.465 -3.910 1.00 68.12 118 TYR A C 1
ATOM 905 O O . TYR A 1 118 ? 9.023 0.394 -2.682 1.00 68.12 118 TYR A O 1
ATOM 913 N N . ASN A 1 119 ? 9.997 -0.140 -4.636 1.00 68.12 119 ASN A N 1
ATOM 914 C CA . ASN A 1 119 ? 11.190 -0.769 -4.069 1.00 68.12 119 ASN A CA 1
ATOM 915 C C . ASN A 1 119 ? 12.465 -0.209 -4.739 1.00 68.12 119 ASN A C 1
ATOM 917 O O . ASN A 1 119 ? 12.688 -0.348 -5.938 1.00 68.12 119 ASN A O 1
ATOM 921 N N . THR A 1 120 ? 13.330 0.448 -3.972 1.00 63.09 120 THR A N 1
ATOM 922 C CA . THR A 1 120 ? 14.594 1.007 -4.485 1.00 63.09 120 THR A CA 1
ATOM 923 C C . THR A 1 120 ? 15.807 0.100 -4.255 1.00 63.09 120 THR A C 1
ATOM 925 O O . THR A 1 120 ? 16.932 0.564 -4.408 1.00 63.09 120 THR A O 1
ATOM 928 N N . GLY A 1 121 ? 15.609 -1.164 -3.874 1.00 64.56 121 GLY A N 1
ATOM 929 C CA . GLY A 1 121 ? 16.652 -2.129 -3.504 1.00 64.56 121 GLY A CA 1
ATOM 930 C C . GLY A 1 121 ? 17.093 -2.013 -2.041 1.00 64.56 121 GLY A C 1
ATOM 931 O O . GLY A 1 121 ? 17.271 -3.022 -1.376 1.00 64.56 121 GLY A O 1
ATOM 932 N N . ASP A 1 122 ? 17.206 -0.787 -1.523 1.00 69.19 122 ASP A N 1
ATOM 933 C CA . ASP A 1 122 ? 17.526 -0.538 -0.105 1.00 69.19 122 ASP A CA 1
ATOM 934 C C . ASP A 1 122 ? 16.270 -0.321 0.761 1.00 69.19 122 ASP A C 1
ATOM 936 O O . ASP A 1 122 ? 16.308 -0.401 1.990 1.00 69.19 122 ASP A O 1
ATOM 940 N N . VAL A 1 123 ? 15.150 0.045 0.127 1.00 72.62 123 VAL A N 1
ATOM 941 C CA . VAL A 1 123 ? 13.906 0.417 0.806 1.00 72.62 123 VAL A CA 1
ATOM 942 C C . VAL A 1 123 ? 12.711 -0.006 -0.036 1.00 72.62 123 VAL A C 1
ATOM 944 O O . VAL A 1 123 ? 12.558 0.445 -1.173 1.00 72.62 123 VAL A O 1
ATOM 947 N N . ALA A 1 124 ? 11.808 -0.779 0.563 1.00 79.75 124 ALA A N 1
ATOM 948 C CA . ALA A 1 124 ? 10.507 -1.094 -0.015 1.00 79.75 124 ALA A CA 1
ATOM 949 C C . ALA A 1 124 ? 9.395 -0.379 0.757 1.00 79.75 124 ALA A C 1
ATOM 951 O O . ALA A 1 124 ? 9.225 -0.607 1.948 1.00 79.75 124 ALA A O 1
ATOM 952 N N . SER A 1 125 ? 8.582 0.441 0.102 1.00 83.38 125 SER A N 1
ATOM 953 C CA . SER A 1 125 ? 7.444 1.110 0.742 1.00 83.38 125 SER A CA 1
ATOM 954 C C . SER A 1 125 ? 6.176 0.961 -0.079 1.00 83.38 125 SER A C 1
ATOM 956 O O . SER A 1 125 ? 6.214 0.670 -1.273 1.00 83.38 125 SER A O 1
ATOM 958 N N . GLY A 1 126 ? 5.029 1.200 0.542 1.00 85.31 126 GLY A N 1
ATOM 959 C CA . GLY A 1 126 ? 3.756 1.162 -0.158 1.00 85.31 126 GLY A CA 1
ATOM 960 C C . GLY A 1 126 ? 2.570 1.534 0.705 1.00 85.31 126 GLY A C 1
ATOM 961 O O . GLY A 1 126 ? 2.703 1.796 1.900 1.00 85.31 126 GLY A O 1
ATOM 962 N N . GLY A 1 127 ? 1.409 1.574 0.065 1.00 85.62 127 GLY A N 1
ATOM 963 C CA . GLY A 1 127 ? 0.142 1.960 0.655 1.00 85.62 127 GLY A CA 1
ATOM 964 C C . GLY A 1 127 ? -1.028 1.202 0.033 1.00 85.62 127 GLY A C 1
ATOM 965 O O . GLY A 1 127 ? -1.192 1.185 -1.190 1.00 85.62 127 GLY A O 1
ATOM 966 N N . ILE A 1 128 ? -1.877 0.629 0.880 1.00 87.00 128 ILE A N 1
ATOM 967 C CA . ILE A 1 128 ? -3.136 -0.014 0.495 1.00 87.00 128 ILE A CA 1
ATOM 968 C C . ILE A 1 128 ? -4.281 0.521 1.356 1.00 87.00 128 ILE A C 1
ATOM 970 O O . ILE A 1 128 ? -4.092 0.847 2.526 1.00 87.00 128 ILE A O 1
ATOM 974 N N . VAL A 1 129 ? -5.465 0.629 0.765 1.00 89.00 129 VAL A N 1
ATOM 975 C CA . VAL A 1 129 ? -6.726 0.923 1.441 1.00 89.00 129 VAL A CA 1
ATOM 976 C C . VAL A 1 129 ? -7.622 -0.299 1.317 1.00 89.00 129 VAL A C 1
ATOM 978 O O . VAL A 1 129 ? -7.918 -0.760 0.212 1.00 89.00 129 VAL A O 1
ATOM 981 N N . LEU A 1 130 ? -8.046 -0.808 2.462 1.00 90.94 130 LEU A N 1
ATOM 982 C CA . LEU A 1 130 ? -8.978 -1.909 2.604 1.00 90.94 130 LEU A CA 1
ATOM 983 C C . LEU A 1 130 ? -10.304 -1.387 3.167 1.00 90.94 130 LEU A C 1
ATOM 985 O O . LEU A 1 130 ? -10.344 -0.321 3.787 1.00 90.94 130 LEU A O 1
ATOM 989 N N . SER A 1 131 ? -11.366 -2.158 2.992 1.00 92.88 131 SER A N 1
ATOM 990 C CA . SER A 1 131 ? -12.644 -1.978 3.676 1.00 92.88 131 SER A CA 1
ATOM 991 C C . SER A 1 131 ? -13.073 -3.264 4.364 1.00 92.88 131 SER A C 1
ATOM 993 O O . SER A 1 131 ? -12.867 -4.340 3.813 1.00 92.88 131 SER A O 1
ATOM 995 N N . SER A 1 132 ? -13.686 -3.155 5.538 1.00 94.38 132 SER A N 1
ATOM 996 C CA . SER A 1 132 ? -14.290 -4.283 6.253 1.00 94.38 132 SER A CA 1
ATOM 997 C C . SER A 1 132 ? -15.680 -3.909 6.767 1.00 94.38 132 SER A C 1
ATOM 999 O O . SER A 1 132 ? -15.938 -2.742 7.066 1.00 94.38 132 SER A O 1
ATOM 1001 N N . GLU A 1 133 ? -16.565 -4.898 6.863 1.00 95.06 133 GLU A N 1
ATOM 1002 C CA . GLU A 1 133 ? -17.868 -4.767 7.529 1.00 95.06 133 GLU A CA 1
ATOM 1003 C C . GLU A 1 133 ? -17.729 -4.763 9.065 1.00 95.06 133 GLU A C 1
ATOM 1005 O O . GLU A 1 133 ? -18.643 -4.336 9.770 1.00 95.06 133 GLU A O 1
ATOM 1010 N N . ASP A 1 134 ? -16.581 -5.209 9.587 1.00 95.19 134 ASP A N 1
ATOM 1011 C CA . ASP A 1 134 ? -16.309 -5.246 11.022 1.00 95.19 134 ASP A CA 1
ATOM 1012 C C . ASP A 1 134 ? -16.115 -3.841 11.616 1.00 95.19 134 ASP A C 1
ATOM 1014 O O . ASP A 1 134 ? -15.757 -2.869 10.940 1.00 95.19 134 ASP A O 1
ATOM 1018 N N . GLY A 1 135 ? -16.341 -3.726 12.926 1.00 93.88 135 GLY A N 1
ATOM 1019 C CA . GLY A 1 135 ? -16.236 -2.454 13.635 1.00 93.88 135 GLY A CA 1
ATOM 1020 C C . GLY A 1 135 ? -14.797 -1.938 13.708 1.00 93.88 135 GLY A C 1
ATOM 1021 O O . GLY A 1 135 ? -13.850 -2.693 13.931 1.00 93.88 135 GLY A O 1
ATOM 1022 N N . GLY A 1 136 ? -14.616 -0.617 13.620 1.00 92.88 136 GLY A N 1
ATOM 1023 C CA . GLY A 1 136 ? -13.286 -0.001 13.674 1.00 92.88 136 GLY A CA 1
ATOM 1024 C C . GLY A 1 136 ? -12.496 -0.335 14.949 1.00 92.88 136 GLY A C 1
ATOM 1025 O O . GLY A 1 136 ? -11.271 -0.447 14.910 1.00 92.88 136 GLY A O 1
ATOM 1026 N N . GLU A 1 137 ? -13.192 -0.528 16.073 1.00 92.62 137 GLU A N 1
ATOM 1027 C CA . GLU A 1 137 ? -12.596 -0.925 17.355 1.00 92.62 137 GLU A CA 1
ATOM 1028 C C . GLU A 1 137 ? -12.017 -2.344 17.317 1.00 92.62 137 GLU A C 1
ATOM 1030 O O . GLU A 1 137 ? -10.873 -2.535 17.728 1.00 92.62 137 GLU A O 1
ATOM 1035 N N . GLU A 1 138 ? -12.754 -3.294 16.741 1.00 94.75 138 GLU A N 1
ATOM 1036 C CA . GLU A 1 138 ? -12.322 -4.682 16.547 1.00 94.75 138 GLU A CA 1
ATOM 1037 C C . GLU A 1 138 ? -11.121 -4.765 15.599 1.00 94.75 138 GLU A C 1
ATOM 1039 O O . GLU A 1 138 ? -10.121 -5.423 15.893 1.00 94.75 138 GLU A O 1
ATOM 1044 N N . ILE A 1 139 ? -11.167 -4.014 14.497 1.00 95.56 139 ILE A N 1
ATOM 1045 C CA . ILE A 1 139 ? -10.060 -3.934 13.541 1.00 95.56 139 ILE A CA 1
ATOM 1046 C C . ILE A 1 139 ? -8.793 -3.404 14.214 1.00 95.56 139 ILE A C 1
ATOM 1048 O O . ILE A 1 139 ? -7.705 -3.951 14.012 1.00 95.56 139 ILE A O 1
ATOM 1052 N N . ARG A 1 140 ? -8.909 -2.342 15.022 1.00 94.44 140 ARG A N 1
ATOM 1053 C CA . ARG A 1 140 ? -7.763 -1.789 15.754 1.00 94.44 140 ARG A CA 1
ATOM 1054 C C . ARG A 1 140 ? -7.143 -2.840 16.672 1.00 94.44 140 ARG A C 1
ATOM 1056 O O . ARG A 1 140 ? -5.923 -2.986 16.661 1.00 94.44 140 ARG A O 1
ATOM 1063 N N . GLU A 1 141 ? -7.957 -3.530 17.465 1.00 93.62 141 GLU A N 1
ATOM 1064 C CA . GLU A 1 141 ? -7.486 -4.533 18.430 1.00 93.62 141 GLU A CA 1
ATOM 1065 C C . GLU A 1 141 ? -6.742 -5.672 17.742 1.00 93.62 141 GLU A C 1
ATOM 1067 O O . GLU A 1 141 ? -5.648 -6.036 18.172 1.00 93.62 141 GLU A O 1
ATOM 1072 N N . TRP A 1 142 ? -7.269 -6.148 16.615 1.00 95.00 142 TRP A N 1
ATOM 1073 C CA . TRP A 1 142 ? -6.597 -7.162 15.812 1.00 95.00 142 TRP A CA 1
ATOM 1074 C C . TRP A 1 142 ? -5.212 -6.700 15.340 1.00 95.00 142 TRP A C 1
ATOM 1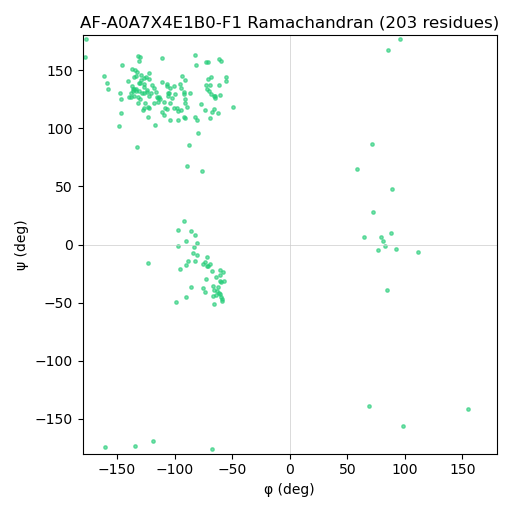076 O O . TRP A 1 142 ? -4.228 -7.423 15.485 1.00 95.00 142 TRP A O 1
ATOM 1086 N N . TYR A 1 143 ? -5.097 -5.478 14.809 1.00 93.75 143 TYR A N 1
ATOM 1087 C CA . TYR A 1 143 ? -3.802 -4.951 14.364 1.00 93.75 143 TYR A CA 1
ATOM 1088 C C . TYR A 1 143 ? -2.821 -4.723 15.521 1.00 93.75 143 TYR A C 1
ATOM 1090 O O . TYR A 1 143 ? -1.621 -4.934 15.345 1.00 93.75 143 TYR A O 1
ATOM 1098 N N . GLU A 1 144 ? -3.302 -4.300 16.691 1.00 91.19 144 GLU A N 1
ATOM 1099 C CA . GLU A 1 144 ? -2.477 -4.191 17.899 1.00 91.19 144 GLU A CA 1
ATOM 1100 C C . GLU A 1 144 ? -1.942 -5.550 18.350 1.00 91.19 144 GLU A C 1
ATOM 1102 O O . GLU A 1 144 ? -0.777 -5.637 18.728 1.00 91.19 144 GLU A O 1
ATOM 1107 N N . GLU A 1 145 ? -2.753 -6.605 18.271 1.00 90.94 145 GLU A N 1
ATOM 1108 C CA . GLU A 1 145 ? -2.338 -7.972 18.590 1.00 90.94 145 GLU A CA 1
ATOM 1109 C C . GLU A 1 145 ? -1.278 -8.472 17.598 1.00 90.94 145 GLU A C 1
ATOM 1111 O O . GLU A 1 145 ? -0.190 -8.878 18.010 1.00 90.94 145 GLU A O 1
ATOM 1116 N N . GLN A 1 146 ? -1.542 -8.357 16.289 1.00 90.50 146 GLN A N 1
ATOM 1117 C CA . GLN A 1 146 ? -0.622 -8.821 15.241 1.00 90.50 146 GLN A CA 1
ATOM 1118 C C . GLN A 1 146 ? 0.723 -8.090 15.251 1.00 90.50 146 GLN A C 1
ATOM 1120 O O . GLN A 1 146 ? 1.761 -8.681 14.953 1.00 90.50 146 GLN A O 1
ATOM 1125 N N . LEU A 1 147 ? 0.717 -6.791 15.560 1.00 87.44 147 LEU A N 1
ATOM 1126 C CA . LEU A 1 147 ? 1.942 -6.003 15.664 1.00 87.44 147 LEU A CA 1
ATOM 1127 C C . LEU A 1 147 ? 2.551 -6.041 17.070 1.00 87.44 147 LEU A C 1
ATOM 1129 O O . LEU A 1 147 ? 3.696 -5.634 17.232 1.00 87.44 147 LEU A O 1
ATOM 1133 N N . GLY A 1 148 ? 1.830 -6.495 18.091 1.00 76.12 148 GLY A N 1
ATOM 1134 C CA . GLY A 1 148 ? 2.310 -6.541 19.471 1.00 76.12 148 GLY A CA 1
ATOM 1135 C C . GLY A 1 148 ? 3.015 -7.850 19.822 1.00 76.12 148 GLY A C 1
ATOM 1136 O O . GLY A 1 148 ? 4.085 -7.831 20.434 1.00 76.12 148 GLY A O 1
ATOM 1137 N N . GLU A 1 149 ? 2.448 -8.994 19.435 1.00 66.62 149 GLU A N 1
ATOM 1138 C CA . GLU A 1 149 ? 3.001 -10.306 19.779 1.00 66.62 149 GLU A CA 1
ATOM 1139 C C . GLU A 1 149 ? 3.975 -10.810 18.702 1.00 66.62 149 GLU A C 1
ATOM 1141 O O . GLU A 1 149 ? 3.594 -11.197 17.603 1.00 66.62 149 GLU A O 1
ATOM 1146 N N . GLY A 1 150 ? 5.273 -10.826 19.023 1.00 59.12 150 GLY A N 1
ATOM 1147 C CA . GLY A 1 150 ? 6.304 -11.434 18.169 1.00 59.12 150 GLY A CA 1
ATOM 1148 C C . GLY A 1 150 ? 6.793 -10.574 17.000 1.00 59.12 150 GLY A C 1
ATOM 1149 O O . GLY A 1 150 ? 7.646 -11.030 16.237 1.00 59.12 150 GLY A O 1
ATOM 1150 N N . SER A 1 151 ? 6.310 -9.338 16.873 1.00 66.62 151 SER A N 1
ATOM 1151 C CA . SER A 1 151 ? 6.825 -8.393 15.884 1.00 66.62 151 SER A CA 1
ATOM 1152 C C . SER A 1 151 ? 8.114 -7.707 16.372 1.00 66.62 151 SER A C 1
ATOM 1154 O O . SER A 1 151 ? 8.359 -7.563 17.572 1.00 66.62 151 SER A O 1
ATOM 1156 N N . ALA A 1 152 ? 8.948 -7.262 15.430 1.00 66.00 152 ALA A N 1
ATOM 1157 C CA . ALA A 1 152 ? 10.143 -6.467 15.718 1.00 66.00 152 ALA A CA 1
ATOM 1158 C C . ALA A 1 152 ? 9.838 -4.970 15.944 1.00 66.00 152 ALA A C 1
ATOM 1160 O O . ALA A 1 152 ? 10.761 -4.188 16.159 1.00 66.00 152 ALA A O 1
ATOM 1161 N N . VAL A 1 153 ? 8.566 -4.554 15.885 1.00 76.31 153 VAL A N 1
ATOM 1162 C CA . VAL A 1 153 ? 8.176 -3.140 15.892 1.00 76.31 153 VAL A CA 1
ATOM 1163 C C . VAL A 1 153 ? 7.55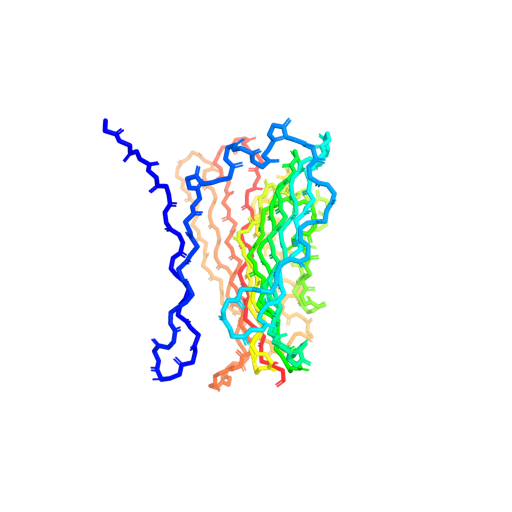2 -2.718 17.223 1.00 76.31 153 VAL A C 1
ATOM 1165 O O . VAL A 1 153 ? 6.719 -3.407 17.806 1.00 76.31 153 VAL A O 1
ATOM 1168 N N . LYS A 1 154 ? 7.922 -1.533 17.710 1.00 78.19 154 LYS A N 1
ATOM 1169 C CA . LYS A 1 154 ? 7.259 -0.865 18.833 1.00 78.19 154 LYS A CA 1
ATOM 1170 C C . LYS A 1 154 ? 5.960 -0.249 18.346 1.00 78.19 154 LYS A C 1
ATOM 1172 O O . LYS A 1 154 ? 5.973 0.618 17.473 1.00 78.19 154 LYS A O 1
ATOM 1177 N N . VAL A 1 155 ? 4.855 -0.669 18.947 1.00 85.62 155 VAL A N 1
ATOM 1178 C CA . VAL A 1 155 ? 3.520 -0.193 18.592 1.00 85.62 155 VAL A CA 1
ATOM 1179 C C . VAL A 1 155 ? 3.137 1.013 19.445 1.00 85.62 155 VAL A C 1
ATOM 1181 O O . VAL A 1 155 ? 3.261 1.003 20.669 1.00 85.62 155 VAL A O 1
ATOM 1184 N N . SER A 1 156 ? 2.647 2.060 18.790 1.00 82.69 156 SER A N 1
ATOM 1185 C CA . SER A 1 156 ? 1.958 3.180 19.425 1.00 82.69 156 SER A CA 1
ATOM 1186 C C . SER A 1 156 ? 0.579 3.338 18.802 1.00 82.69 156 SER A C 1
ATOM 1188 O O . SER A 1 156 ? 0.456 3.382 17.577 1.00 82.69 156 SER A O 1
ATOM 1190 N N . THR A 1 157 ? -0.445 3.447 19.646 1.00 86.44 157 THR A N 1
ATOM 1191 C CA . THR A 1 157 ? -1.819 3.654 19.190 1.00 86.44 157 THR A CA 1
ATOM 1192 C C . THR A 1 157 ? -2.384 4.958 19.726 1.00 86.44 157 THR A C 1
ATOM 1194 O O . THR A 1 157 ? -2.229 5.288 20.901 1.00 86.44 157 THR A O 1
ATOM 1197 N N . ALA A 1 158 ? -3.079 5.686 18.859 1.00 83.81 158 ALA A N 1
ATOM 1198 C CA . ALA A 1 158 ? -3.970 6.773 19.227 1.00 83.81 158 ALA A CA 1
ATOM 1199 C C . ALA A 1 158 ? -5.352 6.486 18.641 1.00 83.81 158 ALA A C 1
ATOM 1201 O O . ALA A 1 158 ? -5.459 6.159 17.461 1.00 83.81 158 ALA A O 1
ATOM 1202 N N . SER A 1 159 ? -6.405 6.625 19.438 1.00 85.31 159 SER A N 1
ATOM 1203 C CA . SER A 1 159 ? -7.782 6.482 18.973 1.00 85.31 159 SER A CA 1
ATOM 1204 C C . SER A 1 159 ? -8.650 7.630 19.472 1.00 85.31 159 SER A C 1
ATOM 1206 O O . SER A 1 159 ? -8.412 8.210 20.532 1.00 85.31 159 SER A O 1
ATOM 1208 N N . GLU A 1 160 ? -9.646 7.981 18.671 1.00 86.31 160 GLU A N 1
ATOM 1209 C CA . GLU A 1 160 ? -10.635 9.005 18.965 1.00 86.31 160 GLU A CA 1
ATOM 1210 C C . GLU A 1 160 ? -12.021 8.453 18.634 1.00 86.31 160 GLU A C 1
ATOM 1212 O O . GLU A 1 160 ? -12.249 7.889 17.560 1.00 86.31 160 GLU A O 1
ATOM 1217 N N . ARG A 1 161 ? -12.954 8.634 19.571 1.00 82.25 161 ARG A N 1
ATOM 1218 C CA . ARG A 1 161 ? -14.372 8.339 19.372 1.00 82.25 161 ARG A CA 1
ATOM 1219 C C . ARG A 1 161 ? -15.121 9.666 19.349 1.00 82.25 161 ARG A C 1
ATOM 1221 O O . ARG A 1 161 ? -15.136 10.389 20.346 1.00 82.25 161 ARG A O 1
ATOM 1228 N N . GLY A 1 162 ? -15.684 10.010 18.197 1.00 74.06 162 GLY A N 1
ATOM 1229 C CA . GLY A 1 162 ? -16.464 11.230 18.016 1.00 74.06 162 GLY A CA 1
ATOM 1230 C C . GLY A 1 162 ? -17.905 11.066 18.499 1.00 74.06 162 GLY A C 1
ATOM 1231 O O . GLY A 1 162 ? -18.414 9.955 18.646 1.00 74.06 162 GLY A O 1
ATOM 1232 N N . ASN A 1 163 ? -18.601 12.186 18.705 1.00 68.88 163 ASN A N 1
ATOM 1233 C CA . ASN A 1 163 ? -20.054 12.160 18.875 1.00 68.88 163 ASN A CA 1
ATOM 1234 C C . ASN A 1 163 ? -20.708 11.672 17.568 1.00 68.88 163 ASN A C 1
ATOM 1236 O O . ASN A 1 163 ? -20.438 12.244 16.513 1.00 68.88 163 ASN A O 1
ATOM 1240 N N . GLY A 1 164 ? -21.575 10.657 17.650 1.00 61.78 164 GLY A N 1
ATOM 1241 C CA . GLY A 1 164 ? -22.280 10.090 16.490 1.00 61.78 164 GLY A CA 1
ATOM 1242 C C . GLY A 1 164 ? -21.524 8.966 15.777 1.00 61.78 164 GLY A C 1
ATOM 1243 O O . GLY A 1 164 ? -21.390 9.014 14.563 1.00 61.78 164 GLY A O 1
ATOM 1244 N N . GLU A 1 165 ? -21.001 7.995 16.535 1.00 74.75 165 GLU A N 1
ATOM 1245 C CA . GLU A 1 165 ? -20.460 6.712 16.030 1.00 74.75 165 GLU A CA 1
ATOM 1246 C C . GLU A 1 165 ? -19.219 6.796 15.131 1.00 74.75 165 GLU A C 1
ATOM 1248 O O . GLU A 1 165 ? -18.719 5.775 14.673 1.00 74.75 165 GLU A O 1
ATOM 1253 N N . ARG A 1 166 ? -18.628 7.984 14.962 1.00 85.25 166 ARG A N 1
ATOM 1254 C CA . ARG A 1 166 ? -17.311 8.099 14.332 1.00 85.25 166 ARG A CA 1
ATOM 1255 C C . ARG A 1 166 ? -16.234 7.438 15.177 1.00 85.25 166 ARG A C 1
ATOM 1257 O O . ARG A 1 166 ? -16.015 7.826 16.330 1.00 85.25 166 ARG A O 1
ATOM 1264 N N . TYR A 1 167 ? -15.500 6.530 14.559 1.00 90.75 167 TYR A N 1
ATOM 1265 C CA . TYR A 1 167 ? -14.329 5.893 15.127 1.00 90.75 167 TYR A CA 1
ATOM 1266 C C . TYR A 1 167 ? -13.108 6.177 14.263 1.00 90.75 167 TYR A C 1
ATOM 1268 O O . TYR A 1 167 ? -13.132 5.980 13.049 1.00 90.75 167 TYR A O 1
ATOM 1276 N N . ARG A 1 168 ? -12.017 6.623 14.888 1.00 92.50 168 ARG A N 1
ATOM 1277 C CA . ARG A 1 168 ? -10.712 6.718 14.234 1.00 92.50 168 ARG A CA 1
ATOM 1278 C C . ARG A 1 168 ? -9.638 6.136 15.124 1.00 92.50 168 ARG A C 1
ATOM 1280 O O . ARG A 1 168 ? -9.558 6.475 16.300 1.00 92.50 168 ARG A O 1
ATOM 1287 N N . ALA A 1 169 ? -8.771 5.320 14.548 1.00 92.94 169 ALA A N 1
ATOM 1288 C CA . ALA A 1 169 ? -7.568 4.848 15.206 1.00 92.94 169 ALA A CA 1
ATOM 1289 C C . ALA A 1 169 ? -6.370 4.978 14.275 1.00 92.94 169 ALA A C 1
ATOM 1291 O O . ALA A 1 169 ? -6.471 4.804 13.063 1.00 92.94 169 ALA A O 1
ATOM 1292 N N . ARG A 1 170 ? -5.218 5.283 14.856 1.00 93.69 170 ARG A N 1
ATOM 1293 C CA . ARG A 1 170 ? -3.926 5.253 14.193 1.00 93.69 170 ARG A CA 1
ATOM 1294 C C . ARG A 1 170 ? -2.994 4.373 15.000 1.00 93.69 170 ARG A C 1
ATOM 1296 O O . ARG A 1 170 ? -2.732 4.673 16.161 1.00 93.69 170 ARG A O 1
ATOM 1303 N N . ILE A 1 171 ? -2.470 3.347 14.353 1.00 93.50 171 ILE A N 1
ATOM 1304 C CA . ILE A 1 171 ? -1.520 2.389 14.904 1.00 93.50 171 ILE A CA 1
ATOM 1305 C C . ILE A 1 171 ? -0.220 2.585 14.137 1.00 93.50 171 ILE A C 1
ATOM 1307 O O . ILE A 1 171 ? -0.210 2.570 12.907 1.00 93.50 171 ILE A O 1
ATOM 1311 N N . VAL A 1 172 ? 0.877 2.817 14.844 1.00 91.31 172 VAL A N 1
ATOM 1312 C CA . VAL A 1 172 ? 2.201 2.981 14.242 1.00 91.31 172 VAL A CA 1
ATOM 1313 C C . VAL A 1 172 ? 3.135 1.957 14.856 1.00 91.31 172 VAL A C 1
ATOM 1315 O O . VAL A 1 172 ? 3.359 2.000 16.062 1.00 91.31 172 VAL A O 1
ATOM 1318 N N . GLY A 1 173 ? 3.671 1.069 14.022 1.00 90.31 173 GLY A N 1
ATOM 1319 C CA . GLY A 1 173 ? 4.768 0.169 14.358 1.00 90.31 173 GLY A CA 1
ATOM 1320 C C . GLY A 1 173 ? 6.082 0.726 13.818 1.00 90.31 173 GLY A C 1
ATOM 1321 O O . GLY A 1 173 ? 6.149 1.093 12.646 1.00 90.31 173 GLY A O 1
ATOM 1322 N N . ASP A 1 174 ? 7.107 0.807 14.659 1.00 86.44 174 ASP A N 1
ATOM 1323 C CA . ASP A 1 174 ? 8.448 1.285 14.303 1.00 86.44 174 ASP A CA 1
ATOM 1324 C C . ASP A 1 174 ? 9.509 0.406 14.989 1.00 86.44 174 ASP A C 1
ATOM 1326 O O . ASP A 1 174 ? 9.427 0.189 16.200 1.00 86.44 174 ASP A O 1
ATOM 1330 N N . ASP A 1 175 ? 10.472 -0.145 14.248 1.00 83.50 175 ASP A N 1
ATOM 1331 C CA . ASP A 1 175 ? 11.533 -0.993 14.828 1.00 83.50 175 ASP A CA 1
ATOM 1332 C C . ASP A 1 175 ? 12.563 -0.205 15.665 1.00 83.50 175 ASP A C 1
ATOM 1334 O O . ASP A 1 175 ? 13.309 -0.781 16.461 1.00 83.50 175 ASP A O 1
ATOM 1338 N N . GLY A 1 176 ? 12.526 1.129 15.604 1.00 75.81 176 GLY A N 1
ATOM 1339 C CA . GLY A 1 176 ? 13.358 2.027 16.392 1.00 75.81 176 GLY A CA 1
ATOM 1340 C C . GLY A 1 176 ? 14.781 2.189 15.868 1.00 75.81 176 GLY A C 1
ATOM 1341 O O . GLY A 1 176 ? 15.580 2.835 16.553 1.00 75.81 176 GLY A O 1
ATOM 1342 N N . GLU A 1 177 ? 15.104 1.626 14.702 1.00 76.94 177 GLU A N 1
ATOM 1343 C CA . GLU A 1 177 ? 16.388 1.818 14.032 1.00 76.94 177 GLU A CA 1
ATOM 1344 C C . GLU A 1 177 ? 16.279 2.942 12.993 1.00 76.94 177 GLU A C 1
ATOM 1346 O O . GLU A 1 177 ? 15.296 3.061 12.258 1.00 76.94 177 GLU A O 1
ATOM 1351 N N . ASP A 1 178 ? 17.298 3.801 12.917 1.00 74.50 178 ASP A N 1
ATOM 1352 C CA . ASP A 1 178 ? 17.323 4.863 11.913 1.00 74.50 178 ASP A CA 1
ATOM 1353 C C . ASP A 1 178 ? 17.330 4.248 10.510 1.00 74.50 178 ASP A C 1
ATOM 1355 O O . ASP A 1 178 ? 18.290 3.606 10.089 1.00 74.50 178 ASP A O 1
ATOM 1359 N N . GLY A 1 179 ? 16.238 4.463 9.777 1.00 71.31 179 GLY A N 1
ATOM 1360 C CA . GLY A 1 179 ? 16.056 3.896 8.445 1.00 71.31 179 GLY A CA 1
ATOM 1361 C C . GLY A 1 179 ? 15.334 2.550 8.415 1.00 71.31 179 GLY A C 1
ATOM 1362 O O . GLY A 1 179 ? 15.011 2.122 7.308 1.00 71.31 179 GLY A O 1
ATOM 1363 N N . GLY A 1 180 ? 14.999 1.971 9.568 1.00 81.56 180 GLY A N 1
ATOM 1364 C CA . GLY A 1 180 ? 14.343 0.676 9.701 1.00 81.56 180 GLY A CA 1
ATOM 1365 C C . GLY A 1 180 ? 12.901 0.607 9.187 1.00 81.56 180 GLY A C 1
ATOM 1366 O O . GLY A 1 180 ? 12.354 1.538 8.571 1.00 81.56 180 GLY A O 1
ATOM 1367 N N . SER A 1 181 ? 12.304 -0.559 9.403 1.00 86.94 181 SER A N 1
AT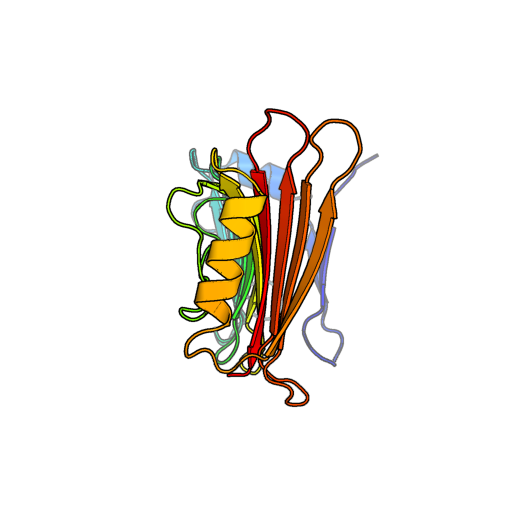OM 1368 C CA . SER A 1 181 ? 10.951 -0.910 8.999 1.00 86.94 181 SER A CA 1
ATOM 1369 C C . SER A 1 181 ? 9.909 -0.186 9.848 1.00 86.94 181 SER A C 1
ATOM 1371 O O . SER A 1 181 ? 9.961 -0.142 11.079 1.00 86.94 181 SER A O 1
ATOM 1373 N N . ARG A 1 182 ? 8.906 0.366 9.170 1.00 90.44 182 ARG A N 1
ATOM 1374 C CA . ARG A 1 182 ? 7.826 1.138 9.772 1.00 90.44 182 ARG A CA 1
ATOM 1375 C C . ARG A 1 182 ? 6.499 0.821 9.112 1.00 90.44 182 ARG A C 1
ATOM 1377 O O . ARG A 1 182 ? 6.407 0.734 7.892 1.00 90.44 182 ARG A O 1
ATOM 1384 N N . ILE A 1 183 ? 5.445 0.737 9.909 1.00 91.56 183 ILE A N 1
ATOM 1385 C CA . ILE A 1 183 ? 4.067 0.589 9.447 1.00 91.56 183 ILE A CA 1
ATOM 1386 C C . ILE A 1 183 ? 3.179 1.620 10.137 1.00 91.56 183 ILE A C 1
ATOM 1388 O O . ILE A 1 183 ? 3.331 1.908 11.321 1.00 91.56 183 ILE A O 1
ATOM 1392 N N . SER A 1 184 ? 2.258 2.212 9.390 1.00 93.25 184 SER A N 1
ATOM 1393 C CA . SER A 1 184 ? 1.208 3.086 9.897 1.00 93.25 184 SER A CA 1
ATOM 1394 C C . SER A 1 184 ? -0.116 2.568 9.365 1.00 93.25 184 SER A C 1
ATOM 1396 O O . SER A 1 184 ? -0.357 2.607 8.161 1.00 93.25 184 SER A O 1
ATOM 1398 N N . ILE A 1 185 ? -0.979 2.125 10.267 1.00 94.00 185 ILE A N 1
ATOM 1399 C CA . ILE A 1 185 ? -2.349 1.732 9.969 1.00 94.00 185 ILE A CA 1
ATOM 1400 C C . ILE A 1 185 ? -3.271 2.831 10.481 1.00 94.00 185 ILE A C 1
ATOM 1402 O O . ILE A 1 185 ? -3.143 3.286 11.618 1.00 94.00 185 ILE A O 1
ATOM 1406 N N . VAL A 1 186 ? -4.187 3.283 9.636 1.00 93.75 186 VAL A N 1
ATOM 1407 C CA . VAL A 1 186 ? -5.261 4.201 10.007 1.00 93.75 186 VAL A CA 1
ATOM 1408 C C . VAL A 1 186 ? -6.576 3.483 9.777 1.00 93.75 186 VAL A C 1
ATOM 1410 O O . VAL A 1 186 ? -6.860 3.070 8.658 1.00 93.75 186 VAL A O 1
ATOM 1413 N N . VAL A 1 187 ? -7.372 3.358 10.828 1.00 94.88 187 VAL A N 1
ATOM 1414 C CA . VAL A 1 187 ? -8.734 2.832 10.778 1.00 94.88 187 VAL A CA 1
ATOM 1415 C C . VAL A 1 187 ? -9.683 4.013 10.920 1.00 94.88 187 VAL A C 1
ATOM 1417 O O . VAL A 1 187 ? -9.506 4.840 11.817 1.00 94.88 187 VAL A O 1
ATOM 1420 N N . SER A 1 188 ? -10.671 4.116 10.040 1.00 93.44 188 SER A N 1
ATOM 1421 C CA . SER A 1 188 ? -11.723 5.130 10.115 1.00 93.44 188 SER A CA 1
ATOM 1422 C C . SER A 1 188 ? -13.068 4.490 9.824 1.00 93.44 188 SER A C 1
ATOM 1424 O O . SER A 1 188 ? -13.204 3.774 8.840 1.00 93.44 188 SER A O 1
ATOM 1426 N N . GLN A 1 189 ? -14.065 4.798 10.639 1.00 92.00 189 GLN A N 1
ATOM 1427 C CA . GLN A 1 189 ? -15.450 4.397 10.435 1.00 92.00 189 GLN A CA 1
ATOM 1428 C C . GLN A 1 189 ? -16.348 5.585 10.767 1.00 92.00 189 GLN A C 1
ATOM 1430 O O . GLN A 1 189 ? -16.181 6.209 11.818 1.00 92.00 189 GLN A O 1
ATOM 1435 N N . ASP A 1 190 ? -17.274 5.905 9.871 1.00 89.06 190 ASP A N 1
ATOM 1436 C CA . ASP A 1 190 ? -18.228 6.996 10.037 1.00 89.06 190 ASP A CA 1
ATOM 1437 C C . ASP A 1 190 ? -19.656 6.411 10.072 1.00 89.06 190 ASP A C 1
ATOM 1439 O O . ASP A 1 190 ? -20.219 6.064 9.041 1.00 89.06 190 ASP A O 1
ATOM 1443 N N . GLY A 1 191 ? -20.260 6.309 11.264 1.00 85.56 191 GLY A N 1
ATOM 1444 C CA . GLY A 1 191 ? -21.617 5.761 11.420 1.00 85.56 191 GLY A CA 1
ATOM 1445 C C . GLY A 1 191 ? -21.693 4.257 11.132 1.00 85.56 191 GLY A C 1
ATOM 1446 O O . GLY A 1 191 ? -20.790 3.517 11.511 1.00 85.56 191 GLY A O 1
ATOM 1447 N N . ASP A 1 192 ? -22.756 3.829 10.443 1.00 80.50 192 ASP A N 1
ATOM 1448 C CA . ASP A 1 192 ? -22.999 2.430 10.040 1.00 80.50 192 ASP A CA 1
ATOM 1449 C C . ASP A 1 192 ? -22.244 2.019 8.757 1.00 80.50 192 ASP A C 1
ATOM 1451 O O . ASP A 1 192 ? -22.512 0.967 8.178 1.00 80.50 192 ASP A O 1
ATOM 1455 N N . GLU A 1 193 ? -21.345 2.867 8.254 1.00 86.81 193 GLU A N 1
ATOM 1456 C CA . GLU A 1 193 ? -20.547 2.550 7.071 1.00 86.81 193 GLU A CA 1
ATOM 1457 C C . GLU A 1 193 ? -19.470 1.501 7.389 1.00 86.81 193 GLU A C 1
ATOM 1459 O O . GLU A 1 193 ? -19.016 1.360 8.531 1.00 86.81 193 GLU A O 1
ATOM 1464 N N . ASN A 1 194 ? -19.022 0.796 6.346 1.00 92.00 194 ASN A N 1
ATOM 1465 C CA . ASN A 1 194 ? -17.871 -0.097 6.424 1.00 92.00 194 ASN A CA 1
ATOM 1466 C C . ASN A 1 194 ? -16.645 0.664 6.945 1.00 92.00 194 ASN A C 1
ATOM 1468 O O . ASN A 1 194 ? -16.378 1.807 6.556 1.00 92.00 194 ASN A O 1
ATOM 1472 N N . ALA A 1 195 ? -15.857 0.014 7.793 1.00 93.56 195 ALA A N 1
ATOM 1473 C CA . ALA A 1 195 ? -14.607 0.576 8.263 1.00 93.56 195 ALA A CA 1
ATOM 1474 C C . ALA A 1 195 ? -13.577 0.601 7.125 1.00 93.56 195 ALA A C 1
ATOM 1476 O O . ALA A 1 195 ? -13.344 -0.397 6.443 1.00 93.56 195 ALA A O 1
ATOM 1477 N N . LEU A 1 196 ? -12.921 1.744 6.945 1.00 93.62 196 LEU A N 1
ATOM 1478 C CA . LEU A 1 196 ? -11.802 1.923 6.027 1.00 93.62 196 LEU A CA 1
ATOM 1479 C C . LEU A 1 196 ? -10.479 1.742 6.770 1.00 93.62 196 LEU A C 1
ATOM 1481 O O . LEU A 1 196 ? -10.264 2.323 7.836 1.00 93.62 196 LEU A O 1
ATOM 1485 N N . ILE A 1 197 ? -9.567 0.985 6.167 1.00 94.25 197 ILE A N 1
ATOM 1486 C CA . ILE A 1 197 ? -8.259 0.643 6.726 1.00 94.25 197 ILE A CA 1
ATOM 1487 C C . ILE A 1 197 ? -7.189 1.092 5.737 1.00 94.25 197 ILE A C 1
ATOM 1489 O O . ILE A 1 197 ? -7.028 0.498 4.678 1.00 94.25 197 ILE A O 1
ATOM 1493 N N . MET A 1 198 ? -6.422 2.123 6.066 1.00 91.81 198 MET A N 1
ATOM 1494 C CA . MET A 1 198 ? -5.254 2.521 5.285 1.00 91.81 198 MET A CA 1
ATOM 1495 C C .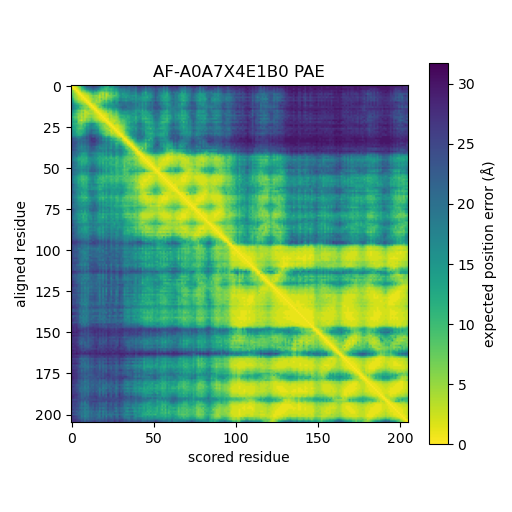 MET A 1 198 ? -3.995 1.952 5.927 1.00 91.81 198 MET A C 1
ATOM 1497 O O . MET A 1 198 ? -3.654 2.332 7.043 1.00 91.81 198 MET A O 1
ATOM 1501 N N . VAL A 1 199 ? -3.282 1.089 5.210 1.00 91.62 199 VAL A N 1
ATOM 1502 C CA . VAL A 1 199 ? -1.999 0.524 5.633 1.00 91.62 199 VAL A CA 1
ATOM 1503 C C . VAL A 1 199 ? -0.899 1.144 4.788 1.00 91.62 199 VAL A C 1
ATOM 1505 O O . VAL A 1 199 ? -0.878 0.964 3.574 1.00 91.62 199 VAL A O 1
ATOM 1508 N N . VAL A 1 200 ? 0.020 1.862 5.426 1.00 90.75 200 VAL A N 1
ATOM 1509 C CA . VAL A 1 200 ? 1.233 2.402 4.802 1.00 90.75 200 VAL A CA 1
ATOM 1510 C C . VAL A 1 200 ? 2.436 1.746 5.454 1.00 90.75 200 VAL A C 1
ATOM 1512 O O . VAL A 1 200 ? 2.519 1.709 6.680 1.00 90.75 200 VAL A O 1
ATOM 1515 N N . TYR A 1 201 ? 3.376 1.253 4.660 1.00 89.25 201 TYR A N 1
ATOM 1516 C CA . TYR A 1 201 ? 4.585 0.611 5.162 1.00 89.25 201 TYR A CA 1
ATOM 1517 C C . TYR A 1 201 ? 5.840 1.152 4.487 1.00 89.25 201 TYR A C 1
ATOM 1519 O O . TYR A 1 201 ? 5.805 1.679 3.374 1.00 89.25 201 TYR A O 1
ATOM 1527 N N . LYS A 1 202 ? 6.947 0.961 5.189 1.00 88.25 202 LYS A N 1
ATOM 1528 C CA . LYS A 1 202 ? 8.325 1.048 4.737 1.00 88.25 202 LYS A CA 1
ATOM 1529 C C . LYS A 1 202 ? 9.048 -0.160 5.332 1.00 88.25 202 LYS A C 1
ATOM 1531 O O . LYS A 1 202 ? 8.909 -0.419 6.520 1.00 88.25 202 LYS A O 1
ATOM 1536 N N . ALA A 1 203 ? 9.804 -0.885 4.535 1.00 82.81 203 ALA A N 1
ATOM 1537 C CA . ALA A 1 203 ? 10.676 -1.970 4.938 1.00 82.81 203 ALA A CA 1
ATOM 1538 C C . ALA A 1 203 ? 12.109 -1.575 4.579 1.00 82.81 203 ALA A C 1
ATOM 1540 O O . ALA A 1 203 ? 12.344 -1.066 3.479 1.00 82.81 203 ALA A O 1
ATOM 1541 N N . ALA A 1 204 ? 13.032 -1.784 5.511 1.00 75.81 204 ALA A N 1
ATOM 1542 C CA . ALA A 1 204 ? 14.454 -1.853 5.201 1.00 75.81 204 ALA A CA 1
ATOM 1543 C C . ALA A 1 204 ? 14.767 -3.305 4.810 1.00 75.81 204 ALA A C 1
ATOM 1545 O O . ALA A 1 204 ? 14.314 -4.215 5.512 1.00 75.81 204 ALA A O 1
ATOM 1546 N N . GLU A 1 205 ? 15.448 -3.517 3.680 1.00 63.41 205 GLU A N 1
ATOM 1547 C CA . GLU A 1 205 ? 15.952 -4.848 3.285 1.00 63.41 205 GLU A CA 1
ATOM 1548 C C . GLU A 1 2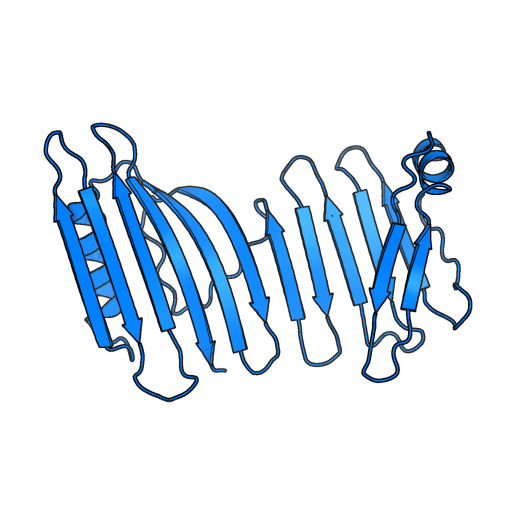05 ? 17.323 -5.148 3.906 1.00 63.41 205 GLU A C 1
ATOM 1550 O O . GLU A 1 205 ? 18.126 -4.203 4.090 1.00 63.41 205 GLU A O 1
#

Sequence (205 aa):
MDESGHLALSLGEDGEQIEVDFSDLEDWVDQGVSVLRESMSGGIQFDGETGDDGFRVRLRSPDGSAVLEAKIDDEGGLLRISDEAREAFLGVGEEAVRLPRWVPVYPGAEVHRKLFSYNTGDVASGGIVLSSEDGGEEIREWYEEQLGEGSAVKVSTASERGNGERYRARIVGDDGEDGGSRISIVVSQDGDENALIMVVYKAAE

Secondary structure (DSSP, 8-state):
-----EEEEEETTTTEEEEEEGGGHHHHHTTT-B----EETTTEEEEEEEETTEEEEEEE-TTS--EEEEEE-SSEEEEEEE-SS-EEEEEEEGGG----TTS---TT-EEEEEEEEEE-SSEEEEEEEEEESS-HHHHHHHHHHHHHSS-SSEEEEEEEE-SSS-EEEEEEEE--STT--EEEEEEEE-TTSPEEEEEEEEEE-

Foldseek 3Di:
DDPFDWDWDQDDPVRDTDIDTCPCVVVVQVVQDQDPQDQDPQQKGWGKGQDQQGIKIWIAHNVRFWIWIWTQGPQWIKTWTGGPQFIFMFIWGDVQDDDDPLFDDDPQWAFPIFGGWTTGNQKTKGKTKTWAQDQLVVSVVVVCVSCPPPHLWDWDKDWDQDPARWIWMWIKTHNPDDQAKIKIWIWIDHHSDIIMIMIIIMHGD